Protein AF-A0A453F8F8-F1 (afdb_monomer_lite)

Secondary structure (DSSP, 8-state):
-HHHHHHHHHTEEEEEETTEEEEEE-HHHHHHHHHHHHHHHTTSS-HHHHHHHHHHHHHHTT-GGGSSS--GGGS---------PPPP--PPPPP--SSPPPPPPPHHHHHHHTT-TTS-HHHHHHHHHHHHHHHHHHHHHHHHHHHHHHHS----------------------------------------------TTSHHHHHHHHTT--

Radius of gyration: 44.26 Å; chains: 1; bounding box: 88×54×106 Å

Foldseek 3Di:
DLQVLLCVLLVWDWDDDDPDIDIDDDPSSVVLVVVLVVCCVVVVDPSVLSSVQSVQVVVQVVDPVCPPPDPPVVRDDDDPPPPDDDDPPDDPDPDDDVDDDDDDDDPVVVCVVVVVNVDDPVVVVVVVVVVVVVVVVVVVVVVVVVVVVVPPDPDDPPPDDPDDDDDDDDDDDDDDDDDDDDDDDDDDDDDDDDDDDDPPPVVVVVVVVVVVD

Sequence (213 aa):
MLLQAIEILTGCYILVQGNTVAAMGSFKGLKQVRKIVEDCIKNIKHPVYHIKELLIKRELAKNPALATESWDRFLPNFKKKNVKQKKPNTKEKKQYTPFPPPQQPSKIDLELESGEYFMSDKKKSAKKWQEKLDKQSEKSEEKKRKREAAFVPPKVRFSFCVFIYVSVGFSFSCRVTKSCYLFQENTAGLSESAKSTNDNEIADITKSLKKKA

InterPro domains:
  IPR024166 Ribosomal RNA assembly KRR1 [PTHR12581] (3-155)
  IPR036612 K Homology domain, type 1 superfamily [G3DSA:3.30.1370.10] (1-73)
  IPR036612 K Homology domain, type 1 superfamily [SSF54791] (3-73)
  IPR048548 KRR1 small subunit processome component, second KH domain [PF21800] (3-62)
  IPR048549 KRR1 small subunit processome component, second KH domain, eukaryotes [cd22394] (1-64)

Structure (mmCIF, N/CA/C/O backbone):
data_AF-A0A453F8F8-F1
#
_entry.id   AF-A0A453F8F8-F1
#
loop_
_atom_site.group_PDB
_atom_site.id
_atom_site.type_symbol
_atom_site.label_atom_id
_atom_site.label_alt_id
_atom_site.label_comp_id
_atom_site.label_asym_id
_atom_site.label_entity_id
_atom_site.label_seq_id
_atom_site.pdbx_PDB_ins_code
_atom_site.Cartn_x
_atom_site.Cartn_y
_atom_site.Cartn_z
_atom_site.occupancy
_atom_site.B_iso_or_equiv
_atom_site.auth_seq_id
_atom_site.auth_comp_id
_atom_site.auth_asym_id
_atom_site.auth_atom_id
_atom_site.pdbx_PDB_model_num
ATOM 1 N N . MET A 1 1 ? 2.903 14.408 -10.847 1.00 78.62 1 MET A N 1
ATOM 2 C CA . MET A 1 1 ? 4.235 14.223 -10.219 1.00 78.62 1 MET A CA 1
ATOM 3 C C . MET A 1 1 ? 4.810 12.827 -10.477 1.00 78.62 1 MET A C 1
ATOM 5 O O . MET A 1 1 ? 5.897 12.735 -11.022 1.00 78.62 1 MET A O 1
ATOM 9 N N . LEU A 1 2 ? 4.107 11.737 -10.136 1.00 89.81 2 LEU A N 1
ATOM 10 C CA . LEU A 1 2 ? 4.675 10.376 -10.190 1.00 89.81 2 LEU A CA 1
ATOM 11 C C . LEU A 1 2 ? 4.895 9.825 -11.613 1.00 89.81 2 LEU A C 1
ATOM 13 O O . LEU A 1 2 ? 5.947 9.256 -11.880 1.00 89.81 2 LEU A O 1
ATOM 17 N N . LEU A 1 3 ? 3.941 10.037 -12.528 1.00 92.81 3 LEU A N 1
ATOM 18 C CA . LEU A 1 3 ? 4.065 9.625 -13.936 1.00 92.81 3 LEU A CA 1
ATOM 19 C C . LEU A 1 3 ? 5.241 10.326 -14.627 1.00 92.81 3 LEU A C 1
ATOM 21 O O . LEU A 1 3 ? 6.125 9.655 -15.144 1.00 92.81 3 LEU A O 1
ATOM 25 N N . GLN A 1 4 ? 5.317 11.653 -14.503 1.00 93.88 4 GLN A N 1
ATOM 26 C CA . GLN A 1 4 ? 6.392 12.466 -15.082 1.00 93.88 4 GLN A CA 1
ATOM 27 C C . GLN A 1 4 ? 7.797 12.040 -14.617 1.00 93.88 4 GLN A C 1
ATOM 29 O O . GLN A 1 4 ? 8.751 12.067 -15.388 1.00 93.88 4 GLN A O 1
ATOM 34 N N . ALA A 1 5 ? 7.943 11.581 -13.370 1.00 96.06 5 ALA A N 1
ATOM 35 C CA . ALA A 1 5 ? 9.212 11.035 -12.889 1.00 96.06 5 ALA A CA 1
ATOM 36 C C . ALA A 1 5 ? 9.590 9.718 -13.592 1.00 96.06 5 ALA A C 1
ATOM 38 O O . ALA A 1 5 ? 10.758 9.508 -13.920 1.00 96.06 5 ALA A O 1
ATOM 39 N N . ILE A 1 6 ? 8.619 8.831 -13.842 1.00 94.88 6 ILE A N 1
ATOM 40 C CA . ILE A 1 6 ? 8.851 7.571 -14.565 1.00 94.88 6 ILE A CA 1
ATOM 41 C C . ILE A 1 6 ? 9.237 7.864 -16.017 1.00 94.88 6 ILE A C 1
ATOM 43 O O . ILE A 1 6 ? 10.151 7.223 -16.535 1.00 94.88 6 ILE A O 1
ATOM 47 N N . GLU A 1 7 ? 8.609 8.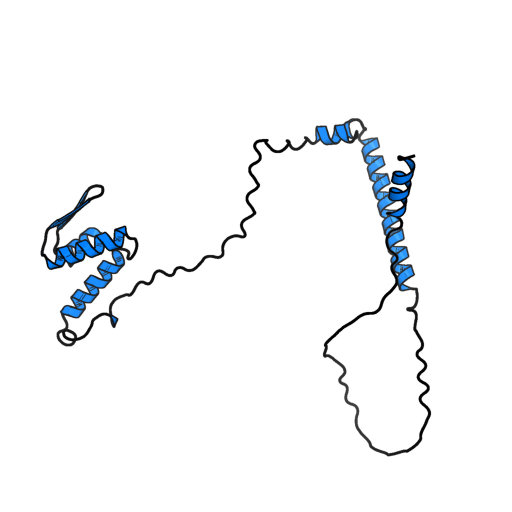857 -16.643 1.00 95.31 7 GLU A N 1
ATOM 48 C CA . GLU A 1 7 ? 8.932 9.283 -18.008 1.00 95.31 7 GLU A CA 1
ATOM 49 C C . GLU A 1 7 ? 10.389 9.748 -18.129 1.00 95.31 7 GLU A C 1
ATOM 51 O O . GLU A 1 7 ? 11.135 9.233 -18.962 1.00 95.31 7 GLU A O 1
ATOM 56 N N . ILE A 1 8 ? 10.845 10.628 -17.228 1.00 95.25 8 ILE A N 1
ATOM 57 C CA . ILE A 1 8 ? 12.230 11.134 -17.210 1.00 95.25 8 ILE A CA 1
ATOM 58 C C . ILE A 1 8 ? 13.245 10.013 -16.925 1.00 95.25 8 ILE A C 1
ATOM 60 O O . ILE A 1 8 ? 14.326 9.966 -17.520 1.00 95.25 8 ILE A O 1
ATOM 64 N N . LEU A 1 9 ? 12.923 9.097 -16.006 1.00 94.62 9 LEU A N 1
ATOM 65 C CA . LEU A 1 9 ? 13.838 8.019 -15.621 1.00 94.62 9 LEU A CA 1
ATOM 66 C C . LEU A 1 9 ? 13.981 6.950 -16.706 1.00 94.62 9 LEU A C 1
ATOM 68 O O . LEU A 1 9 ? 15.093 6.472 -16.933 1.00 94.62 9 LEU A O 1
ATOM 72 N N . THR A 1 10 ? 12.878 6.577 -17.356 1.00 94.75 10 THR A N 1
ATOM 73 C CA . THR A 1 10 ? 12.845 5.507 -18.366 1.00 94.75 10 THR A CA 1
ATOM 74 C C . THR A 1 10 ? 13.038 6.016 -19.797 1.00 94.75 10 THR A C 1
ATOM 76 O O . THR A 1 10 ? 13.253 5.204 -20.700 1.00 94.75 10 THR A O 1
ATOM 79 N N . GLY A 1 11 ? 12.979 7.336 -20.018 1.00 94.81 11 GLY A N 1
ATOM 80 C CA . GLY A 1 11 ? 13.018 7.942 -21.352 1.00 94.81 11 GLY A CA 1
ATOM 81 C C . GLY A 1 11 ? 11.850 7.486 -22.227 1.00 94.81 11 GLY A C 1
ATOM 82 O O . GLY A 1 11 ? 12.016 7.300 -23.430 1.00 94.81 11 GLY A O 1
ATOM 83 N N . CYS A 1 12 ? 10.707 7.201 -21.602 1.00 96.69 12 CYS A N 1
ATOM 84 C CA . CYS A 1 12 ? 9.489 6.762 -22.270 1.00 96.69 12 CYS A CA 1
ATOM 85 C C . CYS A 1 12 ? 8.405 7.822 -22.090 1.00 96.69 12 CYS A C 1
ATOM 87 O O . CYS A 1 12 ? 8.340 8.470 -21.051 1.00 96.69 12 CYS A O 1
ATOM 89 N N . TYR A 1 13 ? 7.535 7.951 -23.079 1.00 97.25 13 TYR A N 1
ATOM 90 C CA . TYR A 1 13 ? 6.294 8.704 -22.970 1.00 97.25 13 TYR A CA 1
ATOM 91 C C . TYR A 1 13 ? 5.182 7.751 -22.538 1.00 97.25 13 TYR A C 1
ATOM 93 O O . TYR A 1 13 ? 5.029 6.695 -23.158 1.00 97.25 13 TYR A O 1
ATOM 101 N N . ILE A 1 14 ? 4.448 8.078 -21.471 1.00 96.38 14 ILE A N 1
ATOM 102 C CA . ILE A 1 14 ? 3.465 7.170 -20.871 1.00 96.38 14 ILE A CA 1
ATOM 103 C C . ILE A 1 14 ? 2.108 7.858 -20.825 1.00 96.38 14 ILE A C 1
ATOM 105 O O . ILE A 1 14 ? 1.949 8.931 -20.255 1.00 96.38 14 ILE A O 1
ATOM 109 N N . LEU A 1 15 ? 1.097 7.187 -21.365 1.00 95.69 15 LEU A N 1
ATOM 110 C CA . LEU A 1 15 ? -0.264 7.690 -21.403 1.00 95.69 15 LEU A CA 1
ATOM 111 C C . LEU A 1 15 ? -1.201 6.668 -20.757 1.00 95.69 15 LEU A C 1
ATOM 113 O O . LEU A 1 15 ? -1.288 5.516 -21.179 1.00 95.69 15 LEU A O 1
ATOM 117 N N . VAL A 1 16 ? -1.892 7.092 -19.699 1.00 94.75 16 VAL A N 1
ATOM 118 C CA . VAL A 1 16 ? -2.869 6.265 -18.981 1.00 94.75 16 VAL A CA 1
ATOM 119 C C . VAL A 1 16 ? -4.265 6.653 -19.457 1.00 94.75 16 VAL A C 1
ATOM 121 O O . VAL A 1 16 ? -4.700 7.783 -19.248 1.00 94.75 16 VAL A O 1
ATOM 124 N N . GLN A 1 17 ? -4.955 5.718 -20.108 1.00 94.00 17 GLN A N 1
ATOM 125 C CA . GLN A 1 17 ? -6.292 5.903 -20.674 1.00 94.00 17 GLN A CA 1
ATOM 126 C C . GLN A 1 17 ? -7.230 4.822 -20.143 1.00 94.00 17 GLN A C 1
ATOM 128 O O . GLN A 1 17 ? -7.131 3.650 -20.518 1.00 94.00 17 GLN A O 1
ATOM 133 N N . GLY A 1 18 ? -8.156 5.222 -19.268 1.00 94.81 18 GLY A N 1
ATOM 134 C CA . GLY A 1 18 ? -9.110 4.309 -18.639 1.00 94.81 18 GLY A CA 1
ATOM 135 C C . GLY A 1 18 ? -8.399 3.141 -17.951 1.00 94.81 18 GLY A C 1
ATOM 136 O O . GLY A 1 18 ? -7.610 3.343 -17.032 1.00 94.81 18 GLY A O 1
ATOM 137 N N . ASN A 1 19 ? -8.653 1.925 -18.442 1.00 93.81 19 ASN A N 1
ATOM 138 C CA . ASN A 1 19 ? -8.084 0.682 -17.908 1.00 93.81 19 ASN A CA 1
ATOM 139 C C . ASN A 1 19 ? -6.784 0.247 -18.610 1.00 93.81 19 ASN A C 1
ATOM 141 O O . ASN A 1 19 ? -6.267 -0.835 -18.337 1.00 93.81 19 ASN A O 1
ATOM 145 N N . THR A 1 20 ? -6.272 1.055 -19.539 1.00 96.06 20 THR A N 1
ATOM 146 C CA . THR A 1 20 ? -5.101 0.730 -20.360 1.00 96.06 20 THR A CA 1
ATOM 147 C C . THR A 1 20 ? -3.965 1.720 -20.124 1.00 96.06 20 THR A C 1
ATOM 149 O O . THR A 1 20 ? -4.183 2.885 -19.784 1.00 96.06 20 THR A O 1
ATOM 152 N N . VAL A 1 21 ? -2.731 1.245 -20.299 1.00 96.06 21 VAL A N 1
ATOM 153 C CA . VAL A 1 21 ? -1.521 2.072 -20.241 1.00 96.06 21 VAL A CA 1
ATOM 154 C C . VAL A 1 21 ? -0.773 1.898 -21.555 1.00 96.06 21 VAL A C 1
ATOM 156 O O . VAL A 1 21 ? -0.309 0.801 -21.863 1.00 96.06 21 VAL A O 1
ATOM 159 N N . ALA A 1 22 ? -0.660 2.977 -22.322 1.00 96.56 22 ALA A N 1
ATOM 160 C CA . ALA A 1 22 ? 0.167 3.049 -23.516 1.00 96.56 22 ALA A CA 1
ATOM 161 C C . ALA A 1 22 ? 1.535 3.639 -23.152 1.00 96.56 22 ALA A C 1
ATOM 163 O O . ALA A 1 22 ? 1.629 4.565 -22.347 1.00 96.56 22 ALA A O 1
ATOM 164 N N . ALA A 1 23 ? 2.606 3.107 -23.737 1.00 97.06 23 ALA A N 1
ATOM 165 C CA . ALA A 1 23 ? 3.952 3.629 -23.544 1.00 97.06 23 ALA A CA 1
ATOM 166 C C . ALA A 1 23 ? 4.745 3.566 -24.852 1.00 97.06 23 ALA A C 1
ATOM 168 O O . ALA A 1 23 ? 4.689 2.566 -25.566 1.00 97.06 23 ALA A O 1
ATOM 169 N N . MET A 1 24 ? 5.506 4.618 -25.143 1.00 97.00 24 MET A N 1
ATOM 170 C CA . MET A 1 24 ? 6.403 4.708 -26.298 1.00 97.00 24 MET A CA 1
ATOM 171 C C . MET A 1 24 ? 7.816 5.044 -25.824 1.00 97.00 24 MET A C 1
ATOM 173 O O . MET A 1 24 ? 7.981 5.903 -24.962 1.00 97.00 24 MET A O 1
ATOM 177 N N . GLY A 1 25 ? 8.844 4.390 -26.366 1.00 96.38 25 GLY A N 1
ATOM 178 C CA . GLY A 1 25 ? 10.231 4.670 -25.991 1.00 96.38 25 GLY A CA 1
ATOM 179 C C . GLY A 1 25 ? 11.200 3.537 -26.318 1.00 96.38 25 GLY A C 1
ATOM 180 O O . GLY A 1 25 ? 10.916 2.657 -27.128 1.00 96.38 25 GLY A O 1
ATOM 181 N N . SER A 1 26 ? 12.366 3.561 -25.670 1.00 97.06 26 SER A N 1
ATOM 182 C CA . SER A 1 26 ? 13.409 2.545 -25.855 1.00 97.06 26 SER A CA 1
ATOM 183 C C . SER A 1 26 ? 12.989 1.165 -25.325 1.00 97.06 26 SER A C 1
ATOM 185 O O . SER A 1 26 ? 12.291 1.056 -24.318 1.00 97.06 26 SER A O 1
ATOM 187 N N . PHE A 1 27 ? 13.487 0.081 -25.934 1.00 96.62 27 PHE A N 1
ATOM 188 C CA . PHE A 1 27 ? 13.152 -1.293 -25.523 1.00 96.62 27 PHE A CA 1
ATOM 189 C C . PHE A 1 27 ? 13.468 -1.584 -24.042 1.00 96.62 27 PHE A C 1
ATOM 191 O O . PHE A 1 27 ? 12.686 -2.230 -23.339 1.00 96.62 27 PHE A O 1
ATOM 198 N N . LYS A 1 28 ? 14.597 -1.065 -23.535 1.00 95.44 28 LYS A N 1
ATOM 199 C CA . LYS A 1 28 ? 14.981 -1.208 -22.120 1.00 95.44 28 LYS A CA 1
ATOM 200 C C . LYS A 1 28 ? 14.008 -0.464 -21.195 1.00 95.44 28 LYS A C 1
ATOM 202 O O . LYS A 1 28 ? 13.622 -1.023 -20.169 1.00 95.44 28 LYS A O 1
ATOM 207 N N . GLY A 1 29 ? 13.590 0.747 -21.572 1.00 95.94 29 GLY A N 1
ATOM 208 C CA . GLY A 1 29 ? 12.605 1.538 -20.831 1.00 95.94 29 GLY A CA 1
ATOM 209 C C . GLY A 1 29 ? 11.225 0.879 -20.820 1.00 95.94 29 GLY A C 1
ATOM 210 O O . GLY A 1 29 ? 10.655 0.683 -19.751 1.00 95.94 29 GLY A O 1
ATOM 211 N N . LEU A 1 30 ? 10.741 0.401 -21.971 1.00 96.38 30 LEU A N 1
ATOM 212 C CA . LEU A 1 30 ? 9.456 -0.303 -22.082 1.00 96.38 30 LEU A CA 1
ATOM 213 C C . LEU A 1 30 ? 9.397 -1.561 -21.203 1.00 96.38 30 LEU A C 1
ATOM 215 O O . LEU A 1 30 ? 8.392 -1.809 -20.536 1.00 96.38 30 LEU A O 1
ATOM 219 N N . LYS A 1 31 ? 10.494 -2.328 -21.124 1.00 96.75 31 LYS A N 1
ATOM 220 C CA . LYS A 1 31 ? 10.589 -3.491 -20.225 1.00 96.75 31 LYS A CA 1
ATOM 221 C C . LYS A 1 31 ? 10.481 -3.092 -18.748 1.00 96.75 31 LYS A C 1
ATOM 223 O O . LYS A 1 31 ? 9.874 -3.818 -17.961 1.00 96.75 31 LYS A O 1
ATOM 228 N N . GLN A 1 32 ? 11.053 -1.948 -18.368 1.00 95.12 32 GLN A N 1
ATOM 229 C CA . GLN A 1 32 ? 10.940 -1.408 -17.011 1.00 95.12 32 GLN A CA 1
ATOM 230 C C . GLN A 1 32 ? 9.521 -0.906 -16.727 1.00 95.12 32 GLN A C 1
ATOM 232 O O . GLN A 1 32 ? 8.949 -1.298 -15.714 1.00 95.12 32 GLN A O 1
ATOM 237 N N . VAL A 1 33 ? 8.931 -0.113 -17.627 1.00 96.38 33 VAL A N 1
ATOM 238 C CA . VAL A 1 33 ? 7.564 0.419 -17.493 1.00 96.38 33 VAL A CA 1
ATOM 239 C C . VAL A 1 33 ? 6.551 -0.713 -17.352 1.00 96.38 33 VAL A C 1
ATOM 241 O O . VAL A 1 33 ? 5.746 -0.689 -16.425 1.00 96.38 33 VAL A O 1
ATOM 244 N N . ARG A 1 34 ? 6.646 -1.756 -18.187 1.00 96.50 34 ARG A N 1
ATOM 245 C CA . ARG A 1 34 ? 5.794 -2.948 -18.076 1.00 96.50 34 ARG A CA 1
ATOM 246 C C . ARG A 1 34 ? 5.859 -3.563 -16.679 1.00 96.50 34 ARG A C 1
ATOM 248 O O . ARG A 1 34 ? 4.821 -3.826 -16.079 1.00 96.50 34 ARG A O 1
ATOM 255 N N . LYS A 1 35 ? 7.069 -3.755 -16.145 1.00 95.62 35 LYS A N 1
ATOM 256 C CA . LYS A 1 35 ? 7.258 -4.325 -14.806 1.00 95.62 35 LYS A CA 1
ATOM 257 C C . LYS A 1 35 ? 6.636 -3.443 -13.721 1.00 95.62 35 LYS A C 1
ATOM 259 O O . LYS A 1 35 ? 5.944 -3.959 -12.855 1.00 95.62 35 LYS A O 1
ATOM 264 N N . ILE A 1 36 ? 6.836 -2.125 -13.805 1.00 95.12 36 ILE A N 1
ATOM 265 C CA . ILE A 1 36 ? 6.255 -1.160 -12.861 1.00 95.12 36 ILE A CA 1
ATOM 266 C C . ILE A 1 36 ? 4.729 -1.249 -12.881 1.00 95.12 36 ILE A C 1
ATOM 268 O O . ILE A 1 36 ? 4.119 -1.387 -11.827 1.00 95.12 36 ILE A O 1
ATOM 272 N N . VAL A 1 37 ? 4.110 -1.204 -14.063 1.00 95.75 37 VAL A N 1
ATOM 273 C CA . VAL A 1 37 ? 2.647 -1.243 -14.204 1.00 95.75 37 VAL A CA 1
ATOM 274 C C . VAL A 1 37 ? 2.078 -2.555 -13.657 1.00 95.75 37 VAL A C 1
ATOM 276 O O . VAL A 1 37 ? 1.143 -2.525 -12.858 1.00 95.75 37 VAL A O 1
ATOM 279 N N . GLU A 1 38 ? 2.668 -3.700 -14.010 1.00 95.44 38 GLU A N 1
ATOM 280 C CA . GLU A 1 38 ? 2.231 -5.005 -13.499 1.00 95.44 38 GLU A CA 1
ATOM 281 C C . GLU A 1 38 ? 2.355 -5.109 -11.968 1.00 95.44 38 GLU A C 1
ATOM 283 O O . GLU A 1 38 ? 1.428 -5.586 -11.309 1.00 95.44 38 GLU A O 1
ATOM 288 N N . ASP A 1 39 ? 3.472 -4.653 -11.394 1.00 94.25 39 ASP A N 1
ATOM 289 C CA . ASP A 1 39 ? 3.723 -4.706 -9.949 1.00 94.25 39 ASP A CA 1
ATOM 290 C C . ASP A 1 39 ? 2.781 -3.774 -9.164 1.00 94.25 39 ASP A C 1
ATOM 292 O O . ASP A 1 39 ? 2.364 -4.117 -8.049 1.00 94.25 39 ASP A O 1
ATOM 296 N N . CYS A 1 40 ? 2.391 -2.640 -9.763 1.00 92.50 40 CYS A N 1
ATOM 297 C CA . CYS A 1 40 ? 1.403 -1.714 -9.207 1.00 92.50 40 CYS A CA 1
ATOM 298 C C . CYS A 1 40 ? -0.003 -2.323 -9.207 1.00 92.50 40 CYS A C 1
ATOM 300 O O . CYS A 1 40 ? -0.687 -2.274 -8.186 1.00 92.50 40 CYS A O 1
ATOM 302 N N . ILE A 1 41 ? -0.418 -2.939 -10.321 1.00 93.69 41 ILE A N 1
ATOM 303 C CA . ILE A 1 41 ? -1.737 -3.583 -10.448 1.00 93.69 41 ILE A CA 1
ATOM 304 C C . ILE A 1 41 ? -1.858 -4.765 -9.477 1.00 93.69 41 ILE A C 1
ATOM 306 O O . ILE A 1 41 ? -2.879 -4.926 -8.814 1.00 93.69 41 ILE A O 1
ATOM 310 N N . LYS A 1 42 ? -0.800 -5.574 -9.338 1.00 92.44 42 LYS A N 1
ATOM 311 C CA . LYS A 1 42 ? -0.766 -6.722 -8.413 1.00 92.44 42 LYS A CA 1
ATOM 312 C C . LYS A 1 42 ? -0.595 -6.314 -6.941 1.00 92.44 42 LYS A C 1
ATOM 314 O O . LYS A 1 42 ? -0.578 -7.188 -6.074 1.00 92.44 42 LYS A O 1
ATOM 319 N N . ASN A 1 43 ? -0.442 -5.018 -6.650 1.00 90.31 43 ASN A N 1
ATOM 320 C CA . ASN A 1 43 ? -0.174 -4.472 -5.316 1.00 90.31 43 ASN A CA 1
ATOM 321 C C . ASN A 1 43 ? 1.029 -5.147 -4.617 1.00 90.31 43 ASN A C 1
ATOM 323 O O . ASN A 1 43 ? 1.014 -5.431 -3.417 1.00 90.31 43 ASN A O 1
ATOM 327 N N . ILE A 1 44 ? 2.071 -5.462 -5.392 1.00 89.44 44 ILE A N 1
ATOM 328 C CA . ILE A 1 44 ? 3.306 -6.075 -4.880 1.00 89.44 44 ILE A CA 1
ATOM 329 C C . ILE A 1 44 ? 4.260 -4.975 -4.413 1.00 89.44 44 ILE A C 1
ATOM 331 O O . ILE A 1 44 ? 4.814 -5.048 -3.313 1.00 89.44 44 ILE A O 1
ATOM 335 N N . LYS A 1 45 ? 4.434 -3.945 -5.247 1.00 89.75 45 LYS A N 1
ATOM 336 C CA . LYS A 1 45 ? 5.249 -2.761 -4.973 1.00 89.75 45 LYS A CA 1
ATOM 337 C C . LYS A 1 45 ? 4.509 -1.515 -5.452 1.00 89.75 45 LYS A C 1
ATOM 339 O O . LYS A 1 45 ? 3.989 -1.467 -6.558 1.00 89.75 45 LYS A O 1
ATOM 344 N N . HIS A 1 46 ? 4.487 -0.487 -4.608 1.00 90.56 46 HIS A N 1
ATOM 345 C CA . HIS A 1 46 ? 3.962 0.832 -4.967 1.00 90.56 46 HIS A CA 1
ATOM 346 C C . HIS A 1 46 ? 4.947 1.552 -5.917 1.00 90.56 46 HIS A C 1
ATOM 348 O O . HIS A 1 46 ? 6.161 1.440 -5.707 1.00 90.56 46 HIS A O 1
ATOM 354 N N . PRO A 1 47 ? 4.493 2.347 -6.908 1.00 92.56 47 PRO A N 1
ATOM 355 C CA . PRO A 1 47 ? 5.373 2.931 -7.930 1.00 92.56 47 PRO A CA 1
ATOM 356 C C . PRO A 1 47 ? 6.451 3.871 -7.366 1.00 92.56 47 PRO A C 1
ATOM 358 O O . PRO A 1 47 ? 7.519 4.013 -7.955 1.00 92.56 47 PRO A O 1
ATOM 361 N N . VAL A 1 48 ? 6.242 4.440 -6.173 1.00 93.00 48 VAL A N 1
ATOM 362 C CA . VAL A 1 48 ? 7.276 5.204 -5.438 1.00 93.00 48 VAL A CA 1
ATOM 363 C C . VAL A 1 48 ? 8.540 4.372 -5.184 1.00 93.00 48 VAL A C 1
ATOM 365 O O . VAL A 1 48 ? 9.646 4.903 -5.263 1.00 93.00 48 VAL A O 1
ATOM 368 N N . TYR A 1 49 ? 8.407 3.076 -4.884 1.00 91.94 49 TYR A N 1
ATOM 369 C CA . TYR A 1 49 ? 9.563 2.208 -4.641 1.00 91.94 49 TYR A CA 1
ATOM 370 C C . TYR A 1 49 ? 10.326 1.918 -5.930 1.00 91.94 49 TYR A C 1
ATOM 372 O O . TYR A 1 49 ? 11.552 1.959 -5.924 1.00 91.94 49 TYR A O 1
ATOM 380 N N . HIS A 1 50 ? 9.621 1.727 -7.047 1.00 93.12 50 HIS A N 1
ATOM 381 C CA . HIS A 1 50 ? 10.262 1.570 -8.350 1.00 93.12 50 HIS A CA 1
ATOM 382 C C . HIS A 1 50 ? 11.033 2.819 -8.777 1.00 93.12 50 HIS A C 1
ATOM 384 O O . HIS A 1 50 ? 12.145 2.695 -9.281 1.00 93.12 50 HIS A O 1
ATOM 390 N N . ILE A 1 51 ? 10.494 4.016 -8.521 1.00 94.38 51 ILE A N 1
ATOM 391 C CA . ILE A 1 51 ? 11.210 5.276 -8.772 1.00 94.38 51 ILE A CA 1
ATOM 392 C C . ILE A 1 51 ? 12.509 5.324 -7.962 1.00 94.38 51 ILE A C 1
ATOM 394 O O . ILE A 1 51 ? 13.566 5.603 -8.523 1.00 94.38 51 ILE A O 1
ATOM 398 N N . LYS A 1 52 ? 12.453 5.002 -6.661 1.00 92.81 52 LYS A N 1
ATOM 399 C CA . LYS A 1 52 ? 13.647 4.962 -5.802 1.00 92.81 52 LYS A CA 1
ATOM 400 C C . LYS A 1 52 ? 14.675 3.943 -6.302 1.00 92.81 52 LYS A C 1
ATOM 402 O O . LYS A 1 52 ? 15.852 4.271 -6.393 1.00 92.81 52 LYS A O 1
ATOM 407 N N . GLU A 1 53 ? 14.239 2.739 -6.671 1.00 93.31 53 GLU A N 1
ATOM 408 C CA . GLU A 1 53 ? 15.115 1.707 -7.240 1.00 93.31 53 GLU A CA 1
ATOM 409 C C . GLU A 1 53 ? 15.786 2.167 -8.542 1.00 93.31 53 GLU A C 1
ATOM 411 O O . GLU A 1 53 ? 16.983 1.949 -8.720 1.00 93.31 53 GLU A O 1
ATOM 416 N N . LEU A 1 54 ? 15.038 2.793 -9.458 1.00 93.81 54 LEU A N 1
ATOM 417 C CA . LEU A 1 54 ? 15.572 3.285 -10.732 1.00 93.81 54 LEU A CA 1
ATOM 418 C C . LEU A 1 54 ? 16.564 4.432 -10.538 1.00 93.81 54 LEU A C 1
ATOM 420 O O . LEU A 1 54 ? 17.586 4.467 -11.222 1.00 93.81 54 LEU A O 1
ATOM 424 N N . LEU A 1 55 ? 16.293 5.331 -9.592 1.00 94.62 55 LEU A N 1
ATOM 425 C CA . LEU A 1 55 ? 17.188 6.436 -9.266 1.00 94.62 55 LEU A CA 1
ATOM 426 C C . LEU A 1 55 ? 18.521 5.910 -8.722 1.00 94.62 55 LEU A C 1
ATOM 428 O O . LEU A 1 55 ? 19.573 6.257 -9.251 1.00 94.62 55 LEU A O 1
ATOM 432 N N . ILE A 1 56 ? 18.478 4.987 -7.755 1.00 94.56 56 ILE A N 1
ATOM 433 C CA . ILE A 1 56 ? 19.685 4.366 -7.187 1.00 94.56 56 ILE A CA 1
ATOM 434 C C . ILE A 1 56 ? 20.471 3.613 -8.267 1.00 94.56 56 ILE A C 1
ATOM 436 O O . ILE A 1 56 ? 21.682 3.773 -8.362 1.00 94.56 56 ILE A O 1
ATOM 440 N N . LYS A 1 57 ? 19.800 2.843 -9.133 1.00 93.25 57 LYS A N 1
ATOM 441 C CA . LYS A 1 57 ? 20.463 2.143 -10.250 1.00 93.25 57 LYS A CA 1
ATOM 442 C C . LYS A 1 57 ? 21.157 3.100 -11.214 1.00 93.25 57 LYS A C 1
ATOM 444 O O . LYS A 1 57 ? 22.234 2.779 -11.704 1.00 93.25 57 LYS A O 1
ATOM 449 N N . ARG A 1 58 ? 20.548 4.254 -11.500 1.00 94.00 58 ARG A N 1
ATOM 450 C CA . ARG A 1 58 ? 21.133 5.261 -12.391 1.00 94.00 58 ARG A CA 1
ATOM 451 C C . ARG A 1 58 ? 22.368 5.910 -11.773 1.00 94.00 58 ARG A C 1
ATOM 453 O O . ARG A 1 58 ? 23.326 6.139 -12.499 1.00 94.00 58 ARG A O 1
ATOM 460 N N . GLU A 1 59 ? 22.365 6.164 -10.466 1.00 93.69 59 GLU A N 1
ATOM 461 C CA . GLU A 1 59 ? 23.548 6.660 -9.751 1.00 93.69 59 GLU A CA 1
ATOM 462 C C . GLU A 1 59 ? 24.656 5.600 -9.663 1.00 93.69 59 GLU A C 1
ATOM 464 O O . GLU A 1 59 ? 25.808 5.896 -9.962 1.00 93.69 59 GLU A O 1
ATOM 469 N N . LEU A 1 60 ? 24.318 4.344 -9.354 1.00 93.38 60 LEU A N 1
ATOM 470 C CA . LEU A 1 60 ? 25.287 3.242 -9.310 1.00 93.38 60 LEU A CA 1
ATOM 471 C C . LEU A 1 60 ? 25.935 2.975 -10.673 1.00 93.38 60 LEU A C 1
ATOM 473 O O . LEU A 1 60 ? 27.131 2.715 -10.733 1.00 93.38 60 LEU A O 1
ATOM 477 N N . ALA A 1 61 ? 25.178 3.104 -11.766 1.00 92.06 61 ALA A N 1
ATOM 478 C CA . ALA A 1 61 ? 25.694 2.926 -13.122 1.00 92.06 61 ALA A CA 1
ATOM 479 C C . ALA A 1 61 ? 26.747 3.974 -13.529 1.00 92.06 61 ALA A C 1
ATOM 481 O O . ALA A 1 61 ? 27.512 3.722 -14.456 1.00 92.06 61 ALA A O 1
ATOM 482 N N . LYS A 1 62 ? 26.797 5.138 -12.863 1.00 94.44 62 LYS A N 1
ATOM 483 C CA . LYS A 1 62 ? 27.837 6.152 -13.110 1.00 94.44 62 LYS A CA 1
ATOM 484 C C . LYS A 1 62 ? 29.192 5.740 -12.530 1.00 94.44 62 LYS A C 1
ATOM 486 O O . LYS A 1 62 ? 30.216 6.216 -13.009 1.00 94.44 62 LYS A O 1
ATOM 491 N N . ASN A 1 63 ? 29.207 4.868 -11.519 1.00 93.94 63 ASN A N 1
ATOM 492 C CA . ASN A 1 63 ? 30.426 4.448 -10.837 1.00 93.94 63 ASN A CA 1
ATOM 493 C C . ASN A 1 63 ? 31.030 3.210 -11.529 1.00 93.94 63 ASN A C 1
ATOM 495 O O . ASN A 1 63 ? 30.448 2.127 -11.440 1.00 93.94 63 ASN A O 1
ATOM 499 N N . PRO A 1 64 ? 32.216 3.308 -12.161 1.00 94.19 64 PRO A N 1
ATOM 500 C CA . PRO A 1 64 ? 32.801 2.189 -12.905 1.00 94.19 64 PRO A CA 1
ATOM 501 C C . PRO A 1 64 ? 33.298 1.046 -12.003 1.00 94.19 64 PRO A C 1
ATOM 503 O O . PRO A 1 64 ? 33.316 -0.103 -12.433 1.00 94.19 64 PRO A O 1
ATOM 506 N N . ALA A 1 65 ? 33.652 1.329 -10.743 1.00 92.31 65 ALA A N 1
ATOM 507 C CA . ALA A 1 65 ? 34.187 0.335 -9.805 1.00 92.31 65 ALA A CA 1
ATOM 508 C C . ALA A 1 65 ? 33.189 -0.782 -9.439 1.00 92.31 65 ALA A C 1
ATOM 510 O O . ALA A 1 65 ? 33.594 -1.904 -9.165 1.00 92.31 65 ALA A O 1
ATOM 511 N N . LEU A 1 66 ? 31.885 -0.486 -9.453 1.00 89.00 66 LEU A N 1
ATOM 512 C CA . LEU A 1 66 ? 30.808 -1.397 -9.033 1.00 89.00 66 LEU A CA 1
ATOM 513 C C . LEU A 1 66 ? 30.049 -2.000 -10.229 1.00 89.00 66 LEU A C 1
ATOM 515 O O . LEU A 1 66 ? 28.981 -2.588 -10.056 1.00 89.00 66 LEU A O 1
ATOM 519 N N . ALA A 1 67 ? 30.564 -1.839 -11.453 1.00 90.44 67 ALA A N 1
ATOM 520 C CA . ALA A 1 67 ? 29.896 -2.303 -12.669 1.00 90.44 67 ALA A CA 1
ATOM 521 C C . ALA A 1 67 ? 29.836 -3.839 -12.774 1.00 90.44 67 ALA A C 1
ATOM 523 O O . ALA A 1 67 ? 28.891 -4.376 -13.349 1.00 90.44 67 ALA A O 1
ATOM 524 N N . THR A 1 68 ? 30.824 -4.535 -12.204 1.00 92.06 68 THR A N 1
ATOM 525 C CA . THR A 1 68 ? 30.936 -6.004 -12.248 1.00 92.06 68 THR A CA 1
ATOM 526 C C . THR A 1 68 ? 30.169 -6.691 -11.110 1.00 92.06 68 THR A C 1
ATOM 528 O O . THR A 1 68 ? 29.810 -7.861 -11.219 1.00 92.06 68 THR A O 1
ATOM 531 N N . GLU A 1 69 ? 29.896 -5.979 -10.015 1.00 90.75 69 GLU A N 1
ATOM 532 C CA . GLU A 1 69 ? 29.274 -6.538 -8.811 1.00 90.75 69 GLU A CA 1
ATOM 533 C C . GLU A 1 69 ? 27.736 -6.509 -8.858 1.00 90.75 69 GLU A C 1
ATOM 535 O O . GLU A 1 69 ? 27.111 -5.684 -9.525 1.00 90.75 69 GLU A O 1
ATOM 540 N N . SER A 1 70 ? 27.087 -7.394 -8.093 1.00 90.62 70 SER A N 1
ATOM 541 C CA . SER A 1 70 ? 25.626 -7.410 -7.963 1.00 90.62 70 SER A CA 1
ATOM 542 C C . SER A 1 70 ? 25.104 -6.231 -7.129 1.00 90.62 70 SER A C 1
ATOM 544 O O . SER A 1 70 ? 25.560 -6.009 -6.009 1.00 90.62 70 SER A O 1
ATOM 546 N N . TRP A 1 71 ? 24.075 -5.525 -7.609 1.00 90.94 71 TRP A N 1
ATOM 547 C CA . TRP A 1 71 ? 23.563 -4.303 -6.960 1.00 90.94 71 TRP A CA 1
ATOM 548 C C . TRP A 1 71 ? 22.492 -4.515 -5.871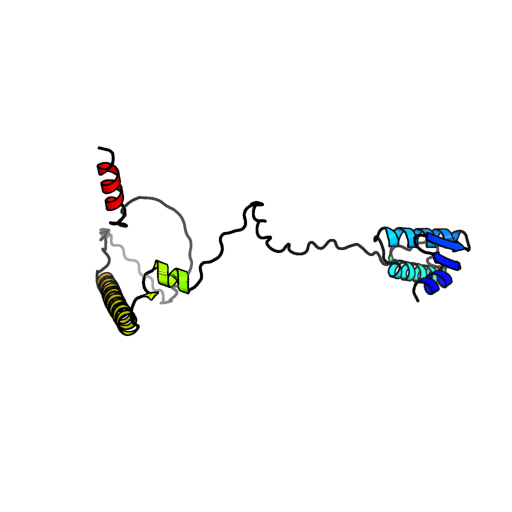 1.00 90.94 71 TRP A C 1
ATOM 550 O O . TRP A 1 71 ? 21.999 -3.538 -5.311 1.00 90.94 71 TRP A O 1
ATOM 560 N N . ASP A 1 72 ? 22.113 -5.756 -5.545 1.00 90.69 72 ASP A N 1
ATOM 561 C CA . ASP A 1 72 ? 20.965 -6.056 -4.661 1.00 90.69 72 ASP A CA 1
ATOM 562 C C . ASP A 1 72 ? 21.102 -5.465 -3.245 1.00 90.69 72 ASP A C 1
ATOM 564 O O . ASP A 1 72 ? 20.119 -5.028 -2.650 1.00 90.69 72 ASP A O 1
ATOM 568 N N . ARG A 1 73 ? 22.337 -5.335 -2.738 1.00 90.44 73 ARG A N 1
ATOM 569 C CA . ARG A 1 73 ? 22.630 -4.727 -1.428 1.00 90.44 73 ARG A CA 1
ATOM 570 C C . ARG A 1 73 ? 22.123 -3.286 -1.300 1.00 90.44 73 ARG A C 1
ATOM 572 O O . ARG A 1 73 ? 21.743 -2.871 -0.208 1.00 90.44 73 ARG A O 1
ATOM 579 N N . PHE A 1 74 ? 22.139 -2.524 -2.392 1.00 88.62 74 PHE A N 1
ATOM 580 C CA . PHE A 1 74 ? 21.770 -1.106 -2.402 1.00 88.62 74 PHE A CA 1
ATOM 581 C C . PHE A 1 74 ? 20.290 -0.880 -2.725 1.00 88.62 74 PHE A C 1
ATOM 583 O O . PHE A 1 74 ? 19.788 0.237 -2.585 1.00 88.62 74 PHE A O 1
ATOM 590 N N . LEU A 1 75 ? 19.577 -1.919 -3.171 1.00 90.56 75 LEU A N 1
ATOM 591 C CA . LEU A 1 75 ? 18.175 -1.806 -3.544 1.00 90.56 75 LEU A CA 1
ATOM 592 C C . LEU A 1 75 ? 17.266 -1.898 -2.304 1.00 90.56 75 LEU A C 1
ATOM 594 O O . LEU A 1 75 ? 17.375 -2.835 -1.510 1.00 90.56 75 LEU A O 1
ATOM 598 N N . PRO A 1 76 ? 16.297 -0.977 -2.147 1.00 89.62 76 PRO A N 1
ATOM 599 C CA . PRO A 1 76 ? 15.295 -1.079 -1.095 1.00 89.62 76 PRO A CA 1
ATOM 600 C C . PRO A 1 76 ? 14.376 -2.291 -1.311 1.00 89.62 76 PRO A C 1
ATOM 602 O O . PRO A 1 76 ? 13.481 -2.278 -2.157 1.00 89.62 76 PRO A O 1
ATOM 605 N N . ASN A 1 77 ? 14.547 -3.335 -0.502 1.00 81.06 77 ASN A N 1
ATOM 606 C CA . ASN A 1 77 ? 13.689 -4.516 -0.548 1.00 81.06 77 ASN A CA 1
ATOM 607 C C . ASN A 1 77 ? 12.458 -4.348 0.356 1.00 81.06 77 ASN A C 1
ATOM 609 O O . ASN A 1 77 ? 12.496 -4.580 1.565 1.00 81.06 77 ASN A O 1
ATOM 613 N N . PHE A 1 78 ? 11.332 -3.952 -0.244 1.00 73.69 78 PHE A N 1
ATOM 614 C CA . PHE A 1 78 ? 10.045 -3.904 0.448 1.00 73.69 78 PHE A CA 1
ATOM 615 C C . PHE A 1 78 ? 9.476 -5.318 0.618 1.00 73.69 78 PHE A C 1
ATOM 617 O O . PHE A 1 78 ? 9.091 -5.972 -0.352 1.00 73.69 78 PHE A O 1
ATOM 624 N N . LYS A 1 79 ? 9.393 -5.785 1.867 1.00 78.62 79 LYS A N 1
ATOM 625 C CA . LYS A 1 79 ? 8.652 -6.997 2.233 1.00 78.62 79 LYS A CA 1
ATOM 626 C C . LYS A 1 79 ? 7.314 -6.584 2.834 1.00 78.62 79 LYS A C 1
ATOM 628 O O . LYS A 1 79 ? 7.293 -5.893 3.853 1.00 78.62 79 LYS A O 1
ATOM 633 N N . LYS A 1 80 ? 6.200 -7.034 2.244 1.00 77.94 80 LYS A N 1
ATOM 634 C CA . LYS A 1 80 ? 4.874 -6.837 2.844 1.00 77.94 80 LYS A CA 1
ATOM 635 C C . LYS A 1 80 ? 4.855 -7.502 4.221 1.00 77.94 80 LYS A C 1
ATOM 637 O O . LYS A 1 80 ? 4.976 -8.721 4.342 1.00 77.94 80 LYS A O 1
ATOM 642 N N . LYS A 1 81 ? 4.745 -6.702 5.279 1.00 78.56 81 LYS A N 1
ATOM 643 C CA . LYS A 1 81 ? 4.593 -7.235 6.631 1.00 78.56 81 LYS A CA 1
ATOM 644 C C . LYS A 1 81 ? 3.122 -7.597 6.806 1.00 78.56 81 LYS A C 1
ATOM 646 O O . LYS A 1 81 ? 2.299 -6.722 7.047 1.00 78.56 81 LYS A O 1
ATOM 651 N N . ASN A 1 82 ? 2.785 -8.879 6.664 1.00 78.19 82 ASN A N 1
ATOM 652 C CA . ASN A 1 82 ? 1.459 -9.387 7.025 1.00 78.19 82 ASN A CA 1
ATOM 653 C C . ASN A 1 82 ? 1.358 -9.492 8.556 1.00 78.19 82 ASN A C 1
ATOM 655 O O . ASN A 1 82 ? 1.340 -10.586 9.122 1.00 78.19 82 ASN A O 1
ATOM 659 N N . VAL A 1 83 ? 1.399 -8.342 9.235 1.00 83.12 83 VAL A N 1
ATOM 660 C CA . VAL A 1 83 ? 1.214 -8.284 10.684 1.00 83.12 83 VAL A CA 1
ATOM 661 C C . VAL A 1 83 ? -0.258 -8.556 10.941 1.00 83.12 83 VAL A C 1
ATOM 663 O O . VAL A 1 83 ? -1.116 -7.724 10.650 1.00 83.12 83 VAL A O 1
ATOM 666 N N . LYS A 1 84 ? -0.553 -9.747 11.461 1.00 81.00 84 LYS A N 1
ATOM 667 C CA . LYS A 1 84 ? -1.907 -10.116 11.866 1.00 81.00 84 LYS A CA 1
ATOM 668 C C . LYS A 1 84 ? -2.330 -9.168 12.989 1.00 81.00 84 LYS A C 1
ATOM 670 O O . LYS A 1 84 ? -1.823 -9.265 14.104 1.00 81.00 84 LYS A O 1
ATOM 675 N N . GLN A 1 85 ? -3.233 -8.238 12.692 1.00 80.44 85 GLN A N 1
ATOM 676 C CA . GLN A 1 85 ? -3.875 -7.439 13.731 1.00 80.44 85 GLN A CA 1
ATOM 677 C C . GLN A 1 85 ? -4.684 -8.365 14.645 1.00 80.44 85 GLN A C 1
ATOM 679 O O . GLN A 1 85 ? -5.230 -9.378 14.193 1.00 80.44 85 GLN A O 1
ATOM 684 N N . LYS A 1 86 ? -4.741 -8.037 15.942 1.00 80.31 86 LYS A N 1
ATOM 685 C CA . LYS A 1 86 ? -5.570 -8.782 16.895 1.00 80.31 86 LYS A CA 1
ATOM 686 C C . LYS A 1 86 ? -7.014 -8.721 16.405 1.00 80.31 86 LYS A C 1
ATOM 688 O O . LYS A 1 86 ? -7.583 -7.638 16.293 1.00 80.31 86 LYS A O 1
ATOM 693 N N . LYS A 1 87 ? -7.581 -9.883 16.078 1.00 77.75 87 LYS A N 1
ATOM 694 C CA . LYS A 1 87 ? -8.982 -9.976 15.668 1.00 77.75 87 LYS A CA 1
ATOM 695 C C . LYS A 1 87 ? -9.838 -9.510 16.852 1.00 77.75 87 LYS A C 1
ATOM 697 O O . LYS A 1 87 ? -9.611 -10.009 17.958 1.00 77.75 87 LYS A O 1
ATOM 702 N N . PRO A 1 88 ? -10.783 -8.573 16.667 1.00 80.06 88 PRO A N 1
ATOM 703 C CA . PRO A 1 88 ? -11.732 -8.253 17.722 1.00 80.06 88 PRO A CA 1
ATOM 704 C C . PRO A 1 88 ? -12.484 -9.533 18.094 1.00 80.06 88 PRO A C 1
ATOM 706 O O . PRO A 1 88 ? -12.812 -10.333 17.211 1.00 80.06 88 PRO A O 1
ATOM 709 N N . ASN A 1 89 ? -12.717 -9.743 19.393 1.00 77.62 89 ASN A N 1
ATOM 710 C CA . ASN A 1 89 ? -13.440 -10.915 19.873 1.00 77.62 89 ASN A CA 1
ATOM 711 C C . ASN A 1 89 ? -14.841 -10.875 19.249 1.00 77.62 89 ASN A C 1
ATOM 713 O O . ASN A 1 89 ? -15.657 -10.006 19.565 1.00 77.62 89 ASN A O 1
ATOM 717 N N . THR A 1 90 ? -15.050 -11.707 18.231 1.00 72.75 90 THR A N 1
ATOM 718 C CA . THR A 1 90 ? -16.215 -11.601 17.359 1.00 72.75 90 THR A CA 1
ATOM 719 C C . THR A 1 90 ? -17.368 -12.230 18.113 1.00 72.75 90 THR A C 1
ATOM 721 O O . THR A 1 90 ? -17.363 -13.437 18.330 1.00 72.75 90 THR A O 1
ATOM 724 N N . LYS A 1 91 ? -18.330 -11.410 18.549 1.00 77.44 91 LYS A N 1
ATOM 725 C CA . LYS A 1 91 ? -19.588 -11.916 19.109 1.00 77.44 91 LYS A CA 1
ATOM 726 C C . LYS A 1 91 ? -20.183 -12.880 18.084 1.00 77.44 91 LYS A C 1
ATOM 728 O O . LYS A 1 91 ? -20.300 -12.510 16.912 1.00 77.44 91 LYS A O 1
ATOM 733 N N . GLU A 1 92 ? -20.498 -14.100 18.508 1.00 79.56 92 GLU A N 1
ATOM 734 C CA . GLU A 1 92 ? -21.104 -15.106 17.639 1.00 79.56 92 GLU A CA 1
ATOM 735 C C . GLU A 1 92 ? -22.325 -14.499 16.938 1.00 79.56 92 GLU A C 1
ATOM 737 O O . GLU A 1 92 ? -23.156 -13.823 17.557 1.00 79.56 92 GLU A O 1
ATOM 742 N N . LYS A 1 93 ? -22.387 -14.653 15.610 1.00 77.69 93 LYS A N 1
ATOM 743 C CA . LYS A 1 93 ? -23.500 -14.121 14.821 1.00 77.69 93 LYS A CA 1
ATOM 744 C C . LYS A 1 93 ? -24.756 -14.876 15.246 1.00 77.69 93 LYS A C 1
ATOM 746 O O . LYS A 1 93 ? -24.787 -16.099 15.144 1.00 77.69 93 LYS A O 1
ATOM 751 N N . LYS A 1 94 ? -25.774 -14.151 15.717 1.00 80.56 94 LYS A N 1
ATOM 752 C CA . LYS A 1 94 ? -27.068 -14.742 16.081 1.00 80.56 94 LYS A CA 1
ATOM 753 C C . LYS A 1 94 ? -27.606 -15.524 14.883 1.00 80.56 94 LYS A C 1
ATOM 755 O O . LYS A 1 94 ? -27.585 -15.012 13.762 1.00 80.56 94 LYS A O 1
ATOM 760 N N . GLN A 1 95 ? -28.052 -16.753 15.127 1.00 87.56 95 GLN A N 1
ATOM 761 C CA . GLN A 1 95 ? -28.669 -17.586 14.102 1.00 87.56 95 GLN A CA 1
ATOM 762 C C . GLN A 1 95 ? -29.857 -16.838 13.489 1.00 87.56 95 GLN A C 1
ATOM 764 O O . GLN A 1 95 ? -30.607 -16.178 14.208 1.00 87.56 95 GLN A O 1
ATOM 769 N N . TYR A 1 96 ? -29.985 -16.885 12.162 1.00 86.19 96 TYR A N 1
ATOM 770 C CA . TYR A 1 96 ? -31.035 -16.164 11.449 1.00 86.19 96 TYR A CA 1
ATOM 771 C C . TYR A 1 96 ? -32.402 -16.718 11.857 1.00 86.19 96 TYR A C 1
ATOM 773 O O . TYR A 1 96 ? -32.742 -17.853 11.525 1.00 86.19 96 TYR A O 1
ATOM 781 N N . THR A 1 97 ? -33.165 -15.916 12.600 1.00 89.06 97 THR A N 1
ATOM 782 C CA . THR A 1 97 ? -34.558 -16.201 12.936 1.00 89.06 97 THR A CA 1
ATOM 783 C C . THR A 1 97 ? -35.442 -15.349 12.025 1.00 89.06 97 THR A C 1
ATOM 785 O O . THR A 1 97 ? -35.279 -14.128 12.011 1.00 89.06 97 THR A O 1
ATOM 788 N N . PRO A 1 98 ? -36.372 -15.945 11.257 1.00 92.00 98 PRO A N 1
ATOM 789 C CA . PRO A 1 98 ? -37.236 -15.187 10.349 1.00 92.00 98 PRO A CA 1
ATOM 790 C C . PRO A 1 98 ? -38.234 -14.297 11.102 1.00 92.00 98 PRO A C 1
ATOM 792 O O . PRO A 1 98 ? -38.746 -13.332 10.543 1.00 92.00 98 PRO A O 1
ATOM 795 N N . PHE A 1 99 ? -38.496 -14.603 12.376 1.00 90.38 99 PHE A N 1
ATOM 796 C CA . PHE A 1 99 ? -39.335 -13.787 13.239 1.00 90.38 99 PHE A CA 1
ATOM 797 C C . PHE A 1 99 ? -38.513 -12.696 13.931 1.00 90.38 99 PHE A C 1
ATOM 799 O O . PHE A 1 99 ? -37.413 -12.982 14.425 1.00 90.38 99 PHE A O 1
ATOM 806 N N . PRO A 1 100 ? -39.039 -11.459 13.999 1.00 89.12 100 PRO A N 1
ATOM 807 C CA . PRO A 1 100 ? -38.427 -10.412 14.798 1.00 89.12 100 PRO A CA 1
ATOM 808 C C . PRO A 1 100 ? -38.479 -10.790 16.289 1.00 89.12 100 PRO A C 1
ATOM 810 O O . PRO A 1 100 ? -39.389 -11.507 16.715 1.00 89.12 100 PRO A O 1
ATOM 813 N N . PRO A 1 101 ? -37.525 -10.315 17.108 1.00 89.62 101 PRO A N 1
ATOM 814 C CA . PRO A 1 101 ? -37.614 -10.474 18.555 1.00 89.62 101 PRO A CA 1
ATOM 815 C C . PRO A 1 101 ? -38.869 -9.763 19.096 1.00 89.62 101 PRO A C 1
ATOM 817 O O . PRO A 1 101 ? -39.299 -8.764 18.509 1.00 89.62 101 PRO A O 1
ATOM 820 N N . PRO A 1 102 ? -39.452 -10.237 20.212 1.00 90.31 102 PRO A N 1
ATOM 821 C CA . PRO A 1 102 ? -40.594 -9.571 20.829 1.00 90.31 102 PRO A CA 1
ATOM 822 C C . PRO A 1 102 ? -40.232 -8.133 21.219 1.00 90.31 102 PRO A C 1
ATOM 824 O O . PRO A 1 102 ? -39.103 -7.852 21.636 1.00 90.31 102 PRO A O 1
ATOM 827 N N . GLN A 1 103 ? -41.192 -7.220 21.074 1.00 90.75 103 GLN A N 1
ATOM 828 C CA . GLN A 1 103 ? -41.028 -5.834 21.507 1.00 90.75 103 GLN A CA 1
ATOM 829 C C . GLN A 1 103 ? -40.855 -5.798 23.030 1.00 90.75 103 GLN A C 1
ATOM 831 O O . GLN A 1 103 ? -41.497 -6.562 23.751 1.00 90.75 103 GLN A O 1
ATOM 836 N N . GLN A 1 104 ? -39.971 -4.931 23.527 1.00 91.38 104 GLN A N 1
ATOM 837 C CA . GLN A 1 104 ? -39.854 -4.729 24.970 1.00 91.38 104 GLN A CA 1
ATOM 838 C C . GLN A 1 104 ? -41.135 -4.042 25.475 1.00 91.38 104 GLN A C 1
ATOM 840 O O . GLN A 1 104 ? -41.545 -3.056 24.859 1.00 91.38 104 GLN A O 1
ATOM 845 N N . PRO A 1 105 ? -41.774 -4.544 26.549 1.00 93.44 105 PRO A N 1
ATOM 846 C CA . PRO A 1 105 ? -43.006 -3.957 27.069 1.00 93.44 105 PRO A CA 1
ATOM 847 C C . PRO A 1 105 ? -42.764 -2.524 27.546 1.00 93.44 105 PRO A C 1
ATOM 849 O O . PRO A 1 105 ? -41.676 -2.191 28.033 1.00 93.44 105 PRO A O 1
ATOM 852 N N . SER A 1 106 ? -43.773 -1.661 27.412 1.00 95.69 106 SER A N 1
ATOM 853 C CA . SER A 1 106 ? -43.666 -0.292 27.905 1.00 95.69 106 SER A CA 1
ATOM 854 C C . SER A 1 106 ? -43.687 -0.266 29.437 1.00 95.69 106 SER A C 1
ATOM 856 O O . SER A 1 106 ? -44.130 -1.204 30.101 1.00 95.69 106 SER A O 1
ATOM 858 N N . LYS A 1 107 ? -43.235 0.843 30.032 1.00 92.06 107 LYS A N 1
ATOM 859 C CA . LYS A 1 107 ? -43.320 1.037 31.487 1.00 92.06 107 LYS A CA 1
ATOM 860 C C . LYS A 1 107 ? -44.765 0.925 31.998 1.00 92.06 107 LYS A C 1
ATOM 862 O O . LYS A 1 107 ? -44.976 0.401 33.083 1.00 92.06 107 LYS A O 1
ATOM 867 N N . ILE A 1 108 ? -45.735 1.389 31.208 1.00 91.94 108 ILE A N 1
ATOM 868 C CA . ILE A 1 108 ? -47.163 1.317 31.539 1.00 91.94 108 ILE A CA 1
ATOM 869 C C . ILE A 1 108 ? -47.615 -0.146 31.564 1.00 91.94 108 ILE A C 1
ATOM 871 O O . ILE A 1 108 ? -48.275 -0.554 32.511 1.00 91.94 108 ILE A O 1
ATOM 875 N N . ASP A 1 109 ? -47.195 -0.949 30.584 1.00 92.19 109 ASP A N 1
ATOM 876 C CA . ASP A 1 109 ? -47.557 -2.370 30.508 1.00 92.19 109 ASP A CA 1
ATOM 877 C C . ASP A 1 109 ? -46.986 -3.169 31.687 1.00 92.19 109 ASP A C 1
ATOM 879 O O . ASP A 1 109 ? -47.694 -3.977 32.281 1.00 92.19 109 ASP A O 1
ATOM 883 N N . LEU A 1 110 ? -45.743 -2.885 32.093 1.00 93.62 110 LEU A N 1
ATOM 884 C CA . LEU A 1 110 ? -45.131 -3.486 33.287 1.00 93.62 110 LEU A CA 1
ATOM 885 C C . LEU A 1 110 ? -45.875 -3.099 34.580 1.00 93.62 110 LEU A C 1
ATOM 887 O O . LEU A 1 110 ? -46.046 -3.914 35.490 1.00 93.62 110 LEU A O 1
ATOM 891 N N . GLU A 1 111 ? -46.323 -1.846 34.686 1.00 91.88 111 GLU A N 1
ATOM 892 C CA . GLU A 1 111 ? -47.097 -1.363 35.836 1.00 91.88 111 GLU A CA 1
ATOM 893 C C . GLU A 1 111 ? -48.526 -1.934 35.859 1.00 91.88 111 GLU A C 1
ATOM 895 O O . GLU A 1 111 ? -49.077 -2.166 36.938 1.00 91.88 111 GLU A O 1
ATOM 900 N N . LEU A 1 112 ? -49.122 -2.182 34.690 1.00 94.00 112 LEU A N 1
ATOM 901 C CA . LEU A 1 112 ? -50.420 -2.843 34.546 1.00 94.00 112 LEU A CA 1
ATOM 902 C C . LEU A 1 112 ? -50.331 -4.333 34.904 1.00 94.00 112 LEU A C 1
ATOM 904 O O . LEU A 1 112 ? -51.161 -4.808 35.676 1.00 94.00 112 LEU A O 1
ATOM 908 N N . GLU A 1 113 ? -49.310 -5.048 34.417 1.00 92.44 113 GLU A N 1
ATOM 909 C CA . GLU A 1 113 ? -49.072 -6.470 34.716 1.00 92.44 113 GLU A CA 1
ATOM 910 C C . GLU A 1 113 ? -48.789 -6.707 36.209 1.00 92.44 113 GLU A C 1
ATOM 912 O O . GLU A 1 113 ? -49.325 -7.633 36.814 1.00 92.44 113 GLU A O 1
ATOM 917 N N . SER A 1 114 ? -47.999 -5.829 36.836 1.00 91.69 114 SER A N 1
ATOM 918 C CA . SER A 1 114 ? -47.725 -5.874 38.282 1.00 91.69 114 SER A CA 1
ATOM 919 C C . SER A 1 114 ? -48.897 -5.399 39.153 1.00 91.69 114 SER A C 1
ATOM 921 O O . SER A 1 114 ? -48.860 -5.554 40.377 1.00 91.69 114 SER A O 1
ATOM 923 N N . GLY A 1 115 ? -49.928 -4.792 38.551 1.00 89.25 115 GLY A N 1
ATOM 924 C CA . GLY A 1 115 ? -51.063 -4.182 39.249 1.00 89.25 115 GLY A CA 1
ATOM 925 C C . GLY A 1 115 ? -50.706 -2.922 40.048 1.00 89.25 115 GLY A C 1
ATOM 926 O O . GLY A 1 115 ? -51.560 -2.350 40.730 1.00 89.25 115 GLY A O 1
ATOM 927 N N . GLU A 1 116 ? -49.457 -2.454 39.970 1.00 88.19 116 GLU A N 1
ATOM 928 C CA . GLU A 1 116 ? -49.006 -1.245 40.655 1.00 88.19 116 GLU A CA 1
ATOM 929 C C . GLU A 1 116 ? -49.599 0.017 40.028 1.00 88.19 116 GLU A C 1
ATOM 931 O O . GLU A 1 116 ? -49.777 1.011 40.735 1.00 88.19 116 GLU A O 1
ATOM 936 N N . TYR A 1 117 ? -49.976 -0.018 38.747 1.00 90.62 117 TYR A N 1
ATOM 937 C CA . TYR A 1 117 ? -50.592 1.114 38.054 1.00 90.62 117 TYR A CA 1
ATOM 938 C C . TYR A 1 117 ? -51.842 1.632 38.783 1.00 90.62 117 TYR A C 1
ATOM 940 O O . TYR A 1 117 ? -51.986 2.834 39.000 1.00 90.62 117 TYR A O 1
ATOM 948 N N . PHE A 1 118 ? -52.694 0.721 39.262 1.00 92.50 118 PHE A N 1
ATOM 949 C CA . PHE A 1 118 ? -53.955 1.048 39.936 1.00 92.50 118 PHE A CA 1
ATOM 950 C C . PHE A 1 118 ? -53.792 1.462 41.410 1.00 92.50 118 PHE A C 1
ATOM 952 O O . PHE A 1 118 ? -54.748 1.929 42.034 1.00 92.50 118 PHE A O 1
ATOM 959 N N . MET A 1 119 ? -52.606 1.296 42.007 1.00 90.38 119 MET A N 1
ATOM 960 C CA . MET A 1 119 ? -52.371 1.699 43.395 1.00 90.38 119 MET A CA 1
ATOM 961 C C . MET A 1 119 ? -52.116 3.205 43.516 1.00 90.38 119 MET A C 1
ATOM 963 O O . MET A 1 119 ? -51.329 3.780 42.766 1.00 90.38 119 MET A O 1
ATOM 967 N N . SER A 1 120 ? -52.707 3.837 44.536 1.00 91.06 120 SER A N 1
ATOM 968 C CA . SER A 1 120 ? -52.416 5.237 44.861 1.00 91.06 120 SER A CA 1
ATOM 969 C C . SER A 1 120 ? -50.986 5.415 45.381 1.00 91.06 120 SER A C 1
ATOM 971 O O . SER A 1 120 ? -50.423 4.521 46.020 1.00 91.06 120 SER A O 1
ATOM 973 N N . ASP A 1 121 ? -50.407 6.600 45.183 1.00 88.31 121 ASP A N 1
ATOM 974 C CA . ASP A 1 121 ? -49.021 6.883 45.584 1.00 88.31 121 ASP A CA 1
ATOM 975 C C . ASP A 1 121 ? -48.774 6.697 47.084 1.00 88.31 121 ASP A C 1
ATOM 977 O O . ASP A 1 121 ? -47.708 6.232 47.487 1.00 88.31 121 ASP A O 1
ATOM 981 N N . LYS A 1 122 ? -49.791 6.960 47.916 1.00 91.88 122 LYS A N 1
ATOM 982 C CA . LYS A 1 122 ? -49.756 6.699 49.364 1.00 91.88 122 LYS A CA 1
ATOM 983 C C . LYS A 1 122 ? -49.618 5.204 49.683 1.00 91.88 122 LYS A C 1
ATOM 985 O O . LYS A 1 122 ? -48.889 4.834 50.597 1.00 91.88 122 LYS A O 1
ATOM 990 N N . LYS A 1 123 ? -50.297 4.332 48.929 1.00 90.00 123 LYS A N 1
ATOM 991 C CA . LYS A 1 123 ? -50.189 2.872 49.097 1.00 90.00 123 LYS A CA 1
ATOM 992 C C . LYS A 1 123 ? -48.838 2.360 48.593 1.00 90.00 123 LYS A C 1
ATOM 994 O O . LYS A 1 123 ? -48.214 1.531 49.252 1.00 90.00 123 LYS A O 1
ATOM 999 N N . LYS A 1 124 ? -48.345 2.909 47.476 1.00 88.69 124 LYS A N 1
ATOM 1000 C CA . LYS A 1 124 ? -47.007 2.608 46.938 1.00 88.69 124 LYS A CA 1
ATOM 1001 C C . LYS A 1 124 ? -45.902 2.987 47.926 1.00 88.69 124 LYS A C 1
ATOM 1003 O O . LYS A 1 124 ? -44.982 2.201 48.144 1.00 88.69 124 LYS A O 1
ATOM 1008 N N . SER A 1 125 ? -45.977 4.171 48.535 1.00 88.88 125 SER A N 1
ATOM 1009 C CA . SER A 1 125 ? -44.978 4.627 49.506 1.00 88.88 125 SER A CA 1
ATOM 1010 C C . SER A 1 125 ? -45.010 3.812 50.801 1.00 88.88 125 SER A C 1
ATOM 1012 O O . SER A 1 125 ? -43.944 3.441 51.290 1.00 88.88 125 SER A O 1
ATOM 1014 N N . ALA A 1 126 ? -46.197 3.451 51.299 1.00 93.69 126 ALA A N 1
ATOM 1015 C CA . ALA A 1 126 ? -46.348 2.572 52.459 1.00 93.69 126 ALA A CA 1
ATOM 1016 C C . ALA A 1 126 ? -45.735 1.181 52.214 1.00 93.69 126 ALA A C 1
ATOM 1018 O O . ALA A 1 126 ? -44.949 0.707 53.032 1.00 93.69 126 ALA A O 1
ATOM 1019 N N . LYS A 1 127 ? -46.002 0.565 51.052 1.00 91.19 127 LYS A N 1
ATOM 1020 C CA . LYS A 1 127 ? -45.411 -0.729 50.666 1.00 91.19 127 LYS A CA 1
ATOM 1021 C C . LYS A 1 127 ? -43.879 -0.653 50.578 1.00 91.19 127 LYS A C 1
ATOM 1023 O O . LYS A 1 127 ? -43.191 -1.515 51.113 1.00 91.19 127 LYS A O 1
ATOM 1028 N N . LYS A 1 128 ? -43.337 0.419 49.981 1.00 92.56 128 LYS A N 1
ATOM 1029 C CA . LYS A 1 128 ? -41.882 0.672 49.916 1.00 92.56 128 LYS A CA 1
ATOM 1030 C C . LYS A 1 128 ? -41.251 0.888 51.293 1.00 92.56 128 LYS A C 1
ATOM 1032 O O . LYS A 1 128 ? -40.090 0.540 51.490 1.00 92.56 128 LYS A O 1
ATOM 1037 N N . TRP A 1 129 ? -41.966 1.518 52.222 1.00 94.12 129 TRP A N 1
ATOM 1038 C CA . TRP A 1 129 ? -41.492 1.707 53.593 1.00 94.12 129 TRP A CA 1
ATOM 1039 C C . TRP A 1 129 ? -41.442 0.379 54.347 1.00 94.12 129 TRP A C 1
ATOM 1041 O O . TRP A 1 129 ? -40.417 0.075 54.951 1.00 94.12 129 TRP A O 1
ATOM 1051 N N . GLN A 1 130 ? -42.491 -0.437 54.225 1.00 93.00 130 GLN A N 1
ATOM 1052 C CA . GLN A 1 130 ? -42.541 -1.770 54.821 1.00 93.00 130 GLN A CA 1
ATOM 1053 C C . GLN A 1 130 ? -41.384 -2.648 54.324 1.00 93.00 130 GLN A C 1
ATOM 1055 O O . GLN A 1 130 ? -40.605 -3.149 55.125 1.00 93.00 130 GLN A O 1
ATOM 1060 N N . GLU A 1 131 ? -41.164 -2.698 53.008 1.00 94.19 131 GLU A N 1
ATOM 1061 C CA . GLU A 1 131 ? -40.061 -3.466 52.417 1.00 94.19 131 GLU A CA 1
ATOM 1062 C C . GLU A 1 131 ? -38.676 -2.985 52.898 1.00 94.19 131 GLU A C 1
ATOM 1064 O O . GLU A 1 131 ? -37.740 -3.773 53.041 1.00 94.19 131 GLU A O 1
ATOM 1069 N N . LYS A 1 132 ? -38.510 -1.681 53.167 1.00 95.44 132 LYS A N 1
ATOM 1070 C CA . LYS A 1 132 ? -37.269 -1.151 53.757 1.00 95.44 132 LYS A CA 1
ATOM 1071 C C . LYS A 1 132 ? -37.081 -1.606 55.201 1.00 95.44 132 LYS A C 1
ATOM 1073 O O . LYS A 1 132 ? -35.944 -1.893 55.568 1.00 95.44 132 LYS A O 1
ATOM 1078 N N . LEU A 1 133 ? -38.147 -1.638 55.999 1.00 96.31 133 LEU A N 1
ATOM 1079 C CA . LEU A 1 133 ? -38.101 -2.124 57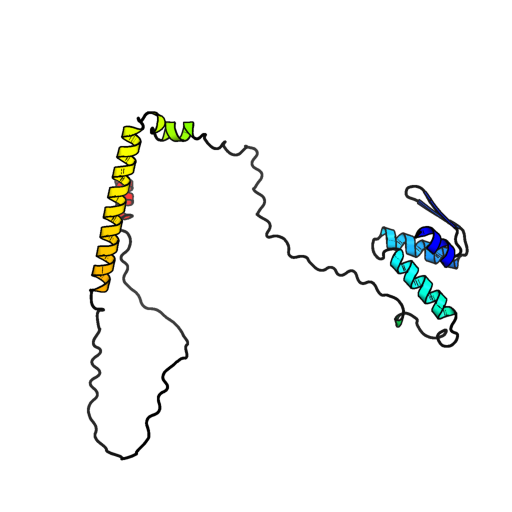.379 1.00 96.31 133 LEU A CA 1
ATOM 1080 C C . LEU A 1 133 ? -37.756 -3.615 57.418 1.00 96.31 133 LEU A C 1
ATOM 1082 O O . LEU A 1 133 ? -36.849 -3.999 58.153 1.00 96.31 133 LEU A O 1
ATOM 1086 N N . ASP A 1 134 ? -38.383 -4.416 56.558 1.00 95.75 134 ASP A N 1
ATOM 1087 C CA . ASP A 1 134 ? -38.139 -5.859 56.469 1.00 95.75 134 ASP A CA 1
ATOM 1088 C C . ASP A 1 134 ? -36.686 -6.147 56.030 1.00 95.75 134 ASP A C 1
ATOM 1090 O O . ASP A 1 134 ? -35.962 -6.916 56.656 1.00 95.75 134 ASP A O 1
ATOM 1094 N N . LYS A 1 135 ? -36.160 -5.415 55.038 1.00 96.50 135 LYS A N 1
ATOM 1095 C CA . LYS A 1 135 ? -34.734 -5.523 54.657 1.00 96.50 135 LYS A CA 1
ATOM 1096 C C . LYS A 1 135 ? -33.777 -5.085 55.768 1.00 96.50 135 LYS A C 1
ATOM 1098 O O . LYS A 1 135 ? -32.627 -5.532 55.814 1.00 96.50 135 LYS A O 1
ATOM 1103 N N . GLN A 1 136 ? -34.185 -4.143 56.620 1.00 94.88 136 GLN A N 1
ATOM 1104 C CA . GLN A 1 136 ? -33.376 -3.705 57.758 1.00 94.88 136 GLN A CA 1
ATOM 1105 C C . GLN A 1 136 ? -33.359 -4.756 58.870 1.00 94.88 136 GLN A C 1
ATOM 1107 O O . GLN A 1 136 ? -32.282 -5.006 59.420 1.00 94.88 136 GLN A O 1
ATOM 1112 N N . SER A 1 137 ? -34.498 -5.387 59.175 1.00 95.06 137 SER A N 1
ATOM 1113 C CA . SER A 1 137 ? -34.567 -6.475 60.156 1.00 95.06 137 SER A CA 1
ATOM 1114 C C . SER A 1 137 ? -33.747 -7.679 59.690 1.00 95.06 137 SER A C 1
ATOM 1116 O O . SER A 1 137 ? -32.873 -8.120 60.436 1.00 95.06 137 SER A O 1
ATOM 1118 N N . GLU A 1 138 ? -33.881 -8.099 58.429 1.00 95.38 138 GLU A N 1
ATOM 1119 C CA . GLU A 1 138 ? -33.093 -9.190 57.835 1.00 95.38 138 GLU A CA 1
ATOM 1120 C C . GLU A 1 138 ? -31.579 -8.944 57.939 1.00 95.38 138 GLU A C 1
ATOM 1122 O O . GLU A 1 138 ? -30.820 -9.808 58.381 1.00 95.38 138 GLU A O 1
ATOM 1127 N N . LYS A 1 139 ? -31.110 -7.737 57.595 1.00 95.81 139 LYS A N 1
ATOM 1128 C CA . LYS A 1 139 ? -29.683 -7.379 57.715 1.00 95.81 139 LYS A CA 1
ATOM 1129 C C . LYS A 1 139 ? -29.211 -7.323 59.163 1.00 95.81 139 LYS A C 1
ATOM 1131 O O . LYS A 1 139 ? -28.045 -7.614 59.442 1.00 95.81 139 LYS A O 1
ATOM 1136 N N . SER A 1 140 ? -30.073 -6.886 60.078 1.00 94.25 140 SER A N 1
ATOM 1137 C CA . SER A 1 140 ? -29.771 -6.876 61.509 1.00 94.25 140 SER A CA 1
ATOM 1138 C C . SER A 1 140 ? -29.588 -8.305 62.021 1.00 94.25 140 SER A C 1
ATOM 1140 O O . SER A 1 140 ? -28.586 -8.599 62.679 1.00 94.25 140 SER A O 1
ATOM 1142 N N . GLU A 1 141 ? -30.486 -9.210 61.630 1.00 94.75 141 GLU A N 1
ATOM 1143 C CA . GLU A 1 141 ? -30.406 -10.636 61.937 1.00 94.75 141 GLU A CA 1
ATOM 1144 C C . GLU A 1 141 ? -29.174 -11.295 61.319 1.00 94.75 141 GLU A C 1
ATOM 1146 O O . GLU A 1 141 ? -28.451 -11.993 62.021 1.00 94.75 141 GLU A O 1
ATOM 1151 N N . GLU A 1 142 ? -28.862 -11.039 60.047 1.00 93.88 142 GLU A N 1
ATOM 1152 C CA . GLU A 1 142 ? -27.669 -11.586 59.392 1.00 93.88 142 GLU A CA 1
ATOM 1153 C C . GLU A 1 142 ? -26.387 -11.139 60.112 1.00 93.88 142 GLU A C 1
ATOM 1155 O O . GLU A 1 142 ? -25.496 -11.945 60.393 1.00 93.88 142 GLU A O 1
ATOM 1160 N N . LYS A 1 143 ? -26.297 -9.855 60.482 1.00 94.38 143 LYS A N 1
ATOM 1161 C CA . LYS A 1 143 ? -25.175 -9.329 61.274 1.00 94.38 143 LYS A CA 1
ATOM 1162 C C . LYS A 1 143 ? -25.114 -9.941 62.669 1.00 94.38 143 LYS A C 1
ATOM 1164 O O . LYS A 1 143 ? -24.015 -10.069 63.206 1.00 94.38 143 LYS A O 1
ATOM 1169 N N . LYS A 1 144 ? -26.259 -10.254 63.280 1.00 94.69 144 LYS A N 1
ATOM 1170 C CA . LYS A 1 144 ? -26.332 -10.931 64.579 1.00 94.69 144 LYS A CA 1
ATOM 1171 C C . LYS A 1 144 ? -25.840 -12.379 64.455 1.00 94.69 144 LYS A C 1
ATOM 1173 O O . LYS A 1 144 ? -24.917 -12.741 65.174 1.00 94.69 144 LYS A O 1
ATOM 1178 N N . ARG A 1 145 ? -26.307 -13.130 63.450 1.00 93.69 145 ARG A N 1
ATOM 1179 C CA . ARG A 1 145 ? -25.853 -14.501 63.135 1.00 93.69 145 ARG A CA 1
ATOM 1180 C C . ARG A 1 145 ? -24.348 -14.566 62.860 1.00 93.69 145 ARG A C 1
ATOM 1182 O O . ARG A 1 145 ? -23.663 -15.433 63.388 1.00 93.69 145 ARG A O 1
ATOM 1189 N N . LYS A 1 146 ? -23.802 -13.620 62.082 1.00 91.94 146 LYS A N 1
ATOM 1190 C CA . LYS A 1 146 ? -22.349 -13.525 61.824 1.00 91.94 146 LYS A CA 1
ATOM 1191 C C . LYS A 1 146 ? -21.545 -13.249 63.099 1.00 91.94 146 LYS A C 1
ATOM 1193 O O . LYS A 1 146 ? -20.478 -13.828 63.276 1.00 91.94 146 LYS A O 1
ATOM 1198 N N . ARG A 1 147 ? -22.052 -12.381 63.985 1.00 92.06 147 ARG A N 1
ATOM 1199 C CA . ARG A 1 147 ? -21.428 -12.095 65.289 1.00 92.06 147 ARG A CA 1
ATOM 1200 C C . ARG A 1 147 ? -21.451 -13.315 66.211 1.00 92.06 147 ARG A C 1
ATOM 1202 O O . ARG A 1 147 ? -20.430 -13.626 66.809 1.00 92.06 147 ARG A O 1
ATOM 1209 N N . GLU A 1 148 ? -22.578 -14.018 66.285 1.00 92.25 148 GLU A N 1
ATOM 1210 C CA . GLU A 1 148 ? -22.727 -15.246 67.078 1.00 92.25 148 GLU A CA 1
ATOM 1211 C C . GLU A 1 148 ? -21.812 -16.366 66.564 1.00 92.25 148 GLU A C 1
ATOM 1213 O O . GLU A 1 148 ? -21.120 -16.996 67.358 1.00 92.25 148 GLU A O 1
ATOM 1218 N N . ALA A 1 149 ? -21.714 -16.553 65.242 1.00 88.56 149 ALA A N 1
ATOM 1219 C CA . ALA A 1 149 ? -20.820 -17.538 64.632 1.00 88.56 149 ALA A CA 1
ATOM 1220 C C . ALA A 1 149 ? -19.333 -17.268 64.930 1.00 88.56 149 ALA A C 1
ATOM 1222 O O . ALA A 1 149 ? -18.569 -18.210 65.116 1.00 88.56 149 ALA A O 1
ATOM 1223 N N . ALA A 1 150 ? -18.925 -15.997 65.013 1.00 89.69 150 ALA A N 1
ATOM 1224 C CA . ALA A 1 150 ? -17.558 -15.617 65.374 1.00 89.69 150 ALA A CA 1
ATOM 1225 C C . ALA A 1 150 ? -17.234 -15.842 66.865 1.00 89.69 150 ALA A C 1
ATOM 1227 O O . ALA A 1 150 ? -16.063 -15.952 67.218 1.00 89.69 150 ALA A O 1
ATOM 1228 N N . PHE A 1 151 ? -18.250 -15.902 67.734 1.00 89.69 151 PHE A N 1
ATOM 1229 C CA . PHE A 1 151 ? -18.082 -16.126 69.174 1.00 89.69 151 PHE A CA 1
ATOM 1230 C C . PHE A 1 151 ? -18.050 -17.616 69.551 1.00 89.69 151 PHE A C 1
ATOM 1232 O O . PHE A 1 151 ? -17.685 -17.962 70.672 1.00 89.69 151 PHE A O 1
ATOM 1239 N N . VAL A 1 152 ? -18.402 -18.514 68.624 1.00 86.81 152 VAL A N 1
ATOM 1240 C CA . VAL A 1 152 ? -18.246 -19.956 68.830 1.00 86.81 152 VAL A CA 1
ATOM 1241 C C . VAL A 1 152 ? -16.760 -20.302 68.696 1.00 86.81 152 VAL A C 1
ATOM 1243 O O . VAL A 1 152 ? -16.200 -20.151 67.606 1.00 86.81 152 VAL A O 1
ATOM 1246 N N . PRO A 1 153 ? -16.096 -20.772 69.770 1.00 85.44 153 PRO A N 1
ATOM 1247 C CA . PRO A 1 153 ? -14.699 -21.161 69.680 1.00 85.44 153 PRO A CA 1
ATOM 1248 C C . PRO A 1 153 ? -14.544 -22.314 68.674 1.00 85.44 153 PRO A C 1
ATOM 1250 O O . PRO A 1 153 ? -15.386 -23.221 68.637 1.00 85.44 153 PRO A O 1
ATOM 1253 N N . PRO A 1 154 ? -13.479 -22.316 67.851 1.00 83.06 154 PRO A N 1
ATOM 1254 C CA . PRO A 1 154 ? -13.230 -23.407 66.921 1.00 83.06 154 PRO A CA 1
ATOM 1255 C C . PRO A 1 154 ? -13.071 -24.719 67.695 1.00 83.06 154 PRO A C 1
ATOM 1257 O O . PRO A 1 154 ? -12.415 -24.770 68.737 1.00 83.06 154 PRO A O 1
ATOM 1260 N N . LYS A 1 155 ? -13.666 -25.802 67.184 1.00 81.88 155 LYS A N 1
ATOM 1261 C CA . LYS A 1 155 ? -13.537 -27.129 67.796 1.00 81.88 155 LYS A CA 1
ATOM 1262 C C . LYS A 1 155 ? -12.082 -27.598 67.683 1.00 81.88 155 LYS A C 1
ATOM 1264 O O . LYS A 1 155 ? -11.664 -28.084 66.635 1.00 81.88 155 LYS A O 1
ATOM 1269 N N . VAL A 1 156 ? -11.315 -27.468 68.763 1.00 75.81 156 VAL A N 1
ATOM 1270 C CA . VAL A 1 156 ? -9.982 -28.068 68.897 1.00 75.81 156 VAL A CA 1
ATOM 1271 C C . VAL A 1 156 ? -10.126 -29.583 69.052 1.00 75.81 156 VAL A C 1
ATOM 1273 O O . VAL A 1 156 ? -10.658 -30.062 70.051 1.00 75.81 156 VAL A O 1
ATOM 1276 N N . ARG A 1 157 ? -9.629 -30.360 68.080 1.00 48.62 157 ARG A N 1
ATOM 1277 C CA . ARG A 1 157 ? -9.267 -31.762 68.330 1.00 48.62 157 ARG A CA 1
ATOM 1278 C C . ARG A 1 157 ? -7.932 -31.755 69.070 1.00 48.62 157 ARG A C 1
ATOM 1280 O O . ARG A 1 157 ? -6.893 -31.519 68.462 1.00 48.62 157 ARG A O 1
ATOM 1287 N N . PHE A 1 158 ? -7.964 -31.997 70.376 1.00 42.69 158 PHE A N 1
ATOM 1288 C CA . PHE A 1 158 ? -6.761 -32.283 71.155 1.00 42.69 158 PHE A CA 1
ATOM 1289 C C . PHE A 1 158 ? -6.166 -33.618 70.678 1.00 42.69 158 PHE A C 1
ATOM 1291 O O . PHE A 1 158 ? -6.622 -34.685 71.079 1.00 42.69 158 PHE A O 1
ATOM 1298 N N . SER A 1 159 ? -5.157 -33.569 69.805 1.00 42.06 159 SER A N 1
ATOM 1299 C CA . SER A 1 159 ? -4.267 -34.709 69.574 1.00 42.06 159 SER A CA 1
ATOM 1300 C C . SER A 1 159 ? -3.218 -34.700 70.681 1.00 42.06 159 SER A C 1
ATOM 1302 O O . SER A 1 159 ? -2.207 -34.006 70.588 1.00 42.06 159 SER A O 1
ATOM 1304 N N . PHE A 1 160 ? -3.494 -35.418 71.766 1.00 33.16 160 PHE A N 1
ATOM 1305 C CA . PHE A 1 160 ? -2.556 -35.609 72.866 1.00 33.16 160 PHE A CA 1
ATOM 1306 C C . PHE A 1 160 ? -1.397 -36.493 72.367 1.00 33.16 160 PHE A C 1
ATOM 1308 O O . PHE A 1 160 ? -1.529 -37.710 72.284 1.00 33.16 160 PHE A O 1
ATOM 1315 N N . CYS A 1 161 ? -0.269 -35.889 71.982 1.00 33.38 161 CYS A N 1
ATOM 1316 C CA . CYS A 1 161 ? 0.981 -36.621 71.790 1.00 33.38 161 CYS A CA 1
ATOM 1317 C C . CYS A 1 161 ? 1.656 -36.725 73.160 1.00 33.38 161 CYS A C 1
ATOM 1319 O O . CYS A 1 161 ? 2.235 -35.757 73.651 1.00 33.38 161 CYS A O 1
ATOM 1321 N N . VAL A 1 162 ? 1.519 -37.878 73.815 1.00 36.41 162 VAL A N 1
ATOM 1322 C CA . VAL A 1 162 ? 2.285 -38.198 75.024 1.00 36.41 162 VAL A CA 1
ATOM 1323 C C . VAL A 1 162 ? 3.744 -38.375 74.599 1.00 36.41 162 VAL A C 1
ATOM 1325 O O . VAL A 1 162 ? 4.120 -39.434 74.105 1.00 36.41 162 VAL A O 1
ATOM 1328 N N . PHE A 1 163 ? 4.567 -37.337 74.757 1.00 32.41 163 PHE A N 1
ATOM 1329 C CA . PHE A 1 163 ? 6.017 -37.459 74.609 1.00 32.41 163 PHE A CA 1
ATOM 1330 C C . PHE A 1 163 ? 6.603 -37.858 75.966 1.00 32.41 163 PHE A C 1
ATOM 1332 O O . PHE A 1 163 ? 6.663 -37.061 76.902 1.00 32.41 163 PHE A O 1
ATOM 1339 N N . ILE A 1 164 ? 6.964 -39.135 76.082 1.00 39.84 164 ILE A N 1
ATOM 1340 C CA . ILE A 1 164 ? 7.666 -39.704 77.232 1.00 39.84 164 ILE A CA 1
ATOM 1341 C C . ILE A 1 164 ? 9.057 -39.058 77.332 1.00 39.84 164 ILE A C 1
ATOM 1343 O O . ILE A 1 164 ? 9.800 -38.996 76.355 1.00 39.84 164 ILE A O 1
ATOM 1347 N N . TYR A 1 165 ? 9.391 -38.580 78.531 1.00 37.19 165 TYR A N 1
ATOM 1348 C CA . TYR A 1 165 ? 10.711 -38.087 78.925 1.00 37.19 165 TYR A CA 1
ATOM 1349 C C . TYR A 1 165 ? 11.780 -39.182 78.759 1.00 37.19 165 TYR A C 1
ATOM 1351 O O . TYR A 1 165 ? 11.682 -40.228 79.398 1.00 37.19 165 TYR A O 1
ATOM 1359 N N . VAL A 1 166 ? 12.848 -38.907 78.004 1.00 34.97 166 VAL A N 1
ATOM 1360 C CA . VAL A 1 166 ? 14.163 -39.524 78.240 1.00 34.97 166 VAL A CA 1
ATOM 1361 C C . VAL A 1 166 ? 15.210 -38.422 78.335 1.00 34.97 166 VAL A C 1
ATOM 1363 O O . VAL A 1 166 ? 15.426 -37.633 77.418 1.00 34.97 166 VAL A O 1
ATOM 1366 N N . SER A 1 167 ? 15.818 -38.379 79.510 1.00 41.38 167 SER A N 1
ATOM 1367 C CA . SER A 1 167 ? 16.856 -37.468 79.959 1.00 41.38 167 SER A CA 1
ATOM 1368 C C . SER A 1 167 ? 18.202 -37.796 79.316 1.00 41.38 167 SER A C 1
ATOM 1370 O O . SER A 1 167 ? 18.706 -38.887 79.553 1.00 41.38 167 SER A O 1
ATOM 1372 N N . VAL A 1 168 ? 18.849 -36.842 78.639 1.00 37.12 168 VAL A N 1
ATOM 1373 C CA . VAL A 1 168 ? 20.315 -36.689 78.717 1.00 37.12 168 VAL A CA 1
ATOM 1374 C C . VAL A 1 168 ? 20.702 -35.243 78.407 1.00 37.12 168 VAL A C 1
ATOM 1376 O O . VAL A 1 168 ? 20.291 -34.677 77.397 1.00 37.12 168 VAL A O 1
ATOM 1379 N N . GLY A 1 169 ? 21.472 -34.639 79.310 1.00 37.78 169 GLY A N 1
ATOM 1380 C CA . GLY A 1 169 ? 21.970 -33.277 79.182 1.00 37.78 169 GLY A CA 1
ATOM 1381 C C . GLY A 1 169 ? 23.179 -33.175 78.256 1.00 37.78 169 GLY A C 1
ATOM 1382 O O . GLY A 1 169 ? 24.074 -34.016 78.291 1.00 37.78 169 GLY A O 1
ATOM 1383 N N . PHE A 1 170 ? 23.236 -32.087 77.491 1.00 32.81 170 PHE A N 1
ATOM 1384 C CA . PHE A 1 170 ? 24.486 -31.544 76.976 1.00 32.81 170 PHE A CA 1
ATOM 1385 C C . PHE A 1 170 ? 24.357 -30.027 76.813 1.00 32.81 170 PHE A C 1
ATOM 1387 O O . PHE A 1 170 ? 23.387 -29.518 76.254 1.00 32.81 170 PHE A O 1
ATOM 1394 N N . SER A 1 171 ? 25.325 -29.316 77.380 1.00 34.62 171 SER A N 1
ATOM 1395 C CA . SER A 1 171 ? 25.418 -27.860 77.414 1.00 34.62 171 SER A CA 1
ATOM 1396 C C . SER A 1 171 ? 25.924 -27.338 76.070 1.00 34.62 171 SER A C 1
ATOM 1398 O O . SER A 1 171 ? 26.986 -27.767 75.627 1.00 34.62 171 SER A O 1
ATOM 1400 N N . PHE A 1 172 ? 25.215 -26.398 75.439 1.00 31.39 172 PHE A N 1
ATOM 1401 C CA . PHE A 1 172 ? 25.827 -25.489 74.469 1.00 31.39 172 PHE A CA 1
ATOM 1402 C C . PHE A 1 172 ? 25.051 -24.171 74.373 1.00 31.39 172 PHE A C 1
ATOM 1404 O O . PHE A 1 172 ? 23.847 -24.128 74.134 1.00 31.39 172 PHE A O 1
ATOM 1411 N N . SER A 1 173 ? 25.782 -23.081 74.579 1.00 35.28 173 SER A N 1
ATOM 1412 C CA . SER A 1 173 ? 25.339 -21.703 74.393 1.00 35.28 173 SER A CA 1
ATOM 1413 C C . SER A 1 173 ? 25.125 -21.404 72.905 1.00 35.28 173 SER A C 1
ATOM 1415 O O . SER A 1 173 ? 26.040 -21.616 72.111 1.00 35.28 173 SER A O 1
ATOM 1417 N N . CYS A 1 174 ? 23.967 -20.854 72.516 1.00 28.78 174 CYS A N 1
ATOM 1418 C CA . CYS A 1 174 ? 23.876 -20.021 71.312 1.00 28.78 174 CYS A CA 1
ATOM 1419 C C . CYS A 1 174 ? 22.637 -19.104 71.291 1.00 28.78 174 CYS A C 1
ATOM 1421 O O . CYS A 1 174 ? 21.514 -19.521 71.040 1.00 28.78 174 CYS A O 1
ATOM 1423 N N . ARG A 1 175 ? 22.899 -17.826 71.581 1.00 31.62 175 ARG A N 1
ATOM 1424 C CA . ARG A 1 175 ? 22.480 -16.617 70.848 1.00 31.62 175 ARG A CA 1
ATOM 1425 C C . ARG A 1 175 ? 21.097 -16.611 70.159 1.00 31.62 175 ARG A C 1
ATOM 1427 O O . ARG A 1 175 ? 20.875 -17.208 69.113 1.00 31.62 175 ARG A O 1
ATOM 1434 N N . VAL A 1 176 ? 20.244 -15.733 70.688 1.00 41.66 176 VAL A N 1
ATOM 1435 C CA . VAL A 1 176 ? 19.076 -15.118 70.039 1.00 41.66 176 VAL A CA 1
ATOM 1436 C 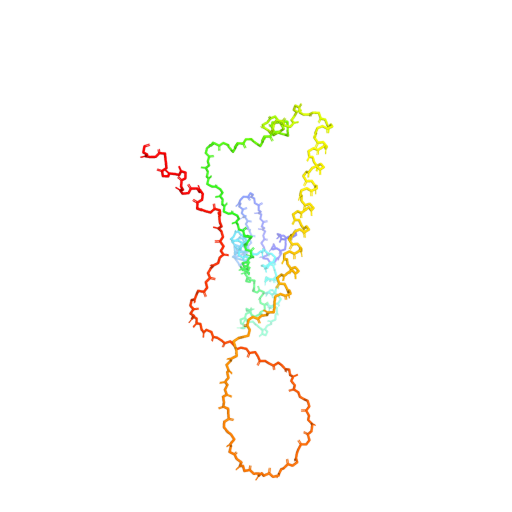C . VAL A 1 176 ? 19.398 -14.687 68.605 1.00 41.66 176 VAL A C 1
ATOM 1438 O O . VAL A 1 176 ? 20.229 -13.804 68.4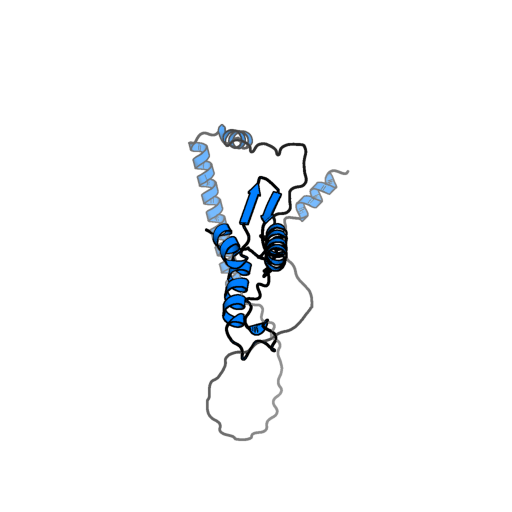17 1.00 41.66 176 VAL A O 1
ATOM 1441 N N . THR A 1 177 ? 18.667 -15.202 67.615 1.00 33.84 177 THR A N 1
ATOM 1442 C CA . THR A 1 177 ? 18.308 -14.425 66.418 1.00 33.84 177 THR A CA 1
ATOM 1443 C C . THR A 1 177 ? 16.932 -14.841 65.899 1.00 33.84 177 THR A C 1
ATOM 1445 O O . THR A 1 177 ? 16.642 -16.007 65.654 1.00 33.84 177 THR A O 1
ATOM 1448 N N . LYS A 1 178 ? 16.066 -13.833 65.781 1.00 42.81 178 LYS A N 1
ATOM 1449 C CA . LYS A 1 178 ? 14.777 -13.858 65.092 1.00 42.81 178 LYS A CA 1
ATOM 145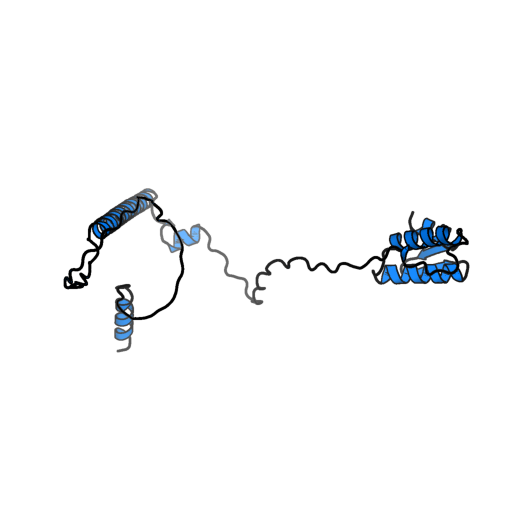0 C C . LYS A 1 178 ? 14.998 -14.187 63.616 1.00 42.81 178 LYS A C 1
ATOM 1452 O O . LYS A 1 178 ? 15.784 -13.491 62.985 1.00 42.81 178 LYS A O 1
ATOM 1457 N N . SER A 1 179 ? 14.224 -15.113 63.057 1.00 30.94 179 SER A N 1
ATOM 1458 C CA . SER A 1 179 ? 13.640 -14.924 61.723 1.00 30.94 179 SER A CA 1
ATOM 1459 C C . SER A 1 179 ? 12.568 -15.981 61.463 1.00 30.94 179 SER A C 1
ATOM 1461 O O . SER A 1 179 ? 12.842 -17.089 61.019 1.00 30.94 179 SER A O 1
ATOM 1463 N N . CYS A 1 180 ? 11.326 -15.641 61.786 1.00 33.28 180 CYS A N 1
ATOM 1464 C CA . CYS A 1 180 ? 10.156 -16.247 61.167 1.00 33.28 180 CYS A CA 1
ATOM 1465 C C . CYS A 1 180 ? 9.711 -15.242 60.114 1.00 33.28 180 CYS A C 1
ATOM 1467 O O . CYS A 1 180 ? 9.327 -14.148 60.509 1.00 33.28 180 CYS A O 1
ATOM 1469 N N . TYR A 1 181 ? 9.799 -15.576 58.827 1.00 38.06 181 TYR A N 1
ATOM 1470 C CA . TYR A 1 181 ? 8.717 -15.343 57.870 1.00 38.06 181 TYR A CA 1
ATOM 1471 C C . TYR A 1 181 ? 9.054 -15.921 56.488 1.00 38.06 181 TYR A C 1
ATOM 1473 O O . TYR A 1 181 ? 10.147 -15.710 55.972 1.00 38.06 181 TYR A O 1
ATOM 1481 N N . LEU A 1 182 ? 8.014 -16.535 55.910 1.00 36.44 182 LEU A N 1
ATOM 1482 C CA . LEU A 1 182 ? 7.792 -16.925 54.510 1.00 36.44 182 LEU A CA 1
ATOM 1483 C C . LEU A 1 182 ? 8.566 -18.131 53.964 1.00 36.44 182 LEU A C 1
ATOM 1485 O O . LEU A 1 182 ? 9.784 -18.100 53.876 1.00 36.44 182 LEU A O 1
ATOM 1489 N N . PHE A 1 183 ? 7.807 -19.145 53.517 1.00 28.89 183 PHE A N 1
ATOM 1490 C CA . PHE A 1 183 ? 7.656 -19.587 52.109 1.00 28.89 183 PHE A CA 1
ATOM 1491 C C . PHE A 1 183 ? 7.159 -21.059 52.111 1.00 28.89 183 PHE A C 1
ATOM 1493 O O . PHE A 1 183 ? 7.864 -21.930 52.599 1.00 28.89 183 PHE A O 1
ATOM 1500 N N . GLN A 1 184 ? 5.860 -21.347 51.960 1.00 34.78 184 GLN A N 1
ATOM 1501 C CA . GLN A 1 184 ? 5.057 -21.554 50.737 1.00 34.78 184 GLN A CA 1
ATOM 1502 C C . GLN A 1 184 ? 5.165 -22.979 50.131 1.00 34.78 184 GLN A C 1
ATOM 1504 O O . GLN A 1 184 ? 6.251 -23.532 50.042 1.00 34.78 184 GLN A O 1
ATOM 1509 N N . GLU A 1 185 ? 4.005 -23.477 49.660 1.00 37.72 185 GLU A N 1
ATOM 1510 C CA . GLU A 1 185 ? 3.743 -24.618 48.742 1.00 37.72 185 GLU A CA 1
ATOM 1511 C C . GLU A 1 185 ? 3.464 -25.993 49.396 1.00 37.72 185 GLU A C 1
ATOM 1513 O O . GLU A 1 185 ? 4.283 -26.531 50.125 1.00 37.72 185 GLU A O 1
ATOM 1518 N N . ASN A 1 186 ? 2.225 -26.515 49.388 1.00 36.72 186 ASN A N 1
ATOM 1519 C CA . ASN A 1 186 ? 1.359 -27.066 48.315 1.00 36.72 186 ASN A CA 1
ATOM 1520 C C . ASN A 1 186 ? 1.474 -28.605 48.225 1.00 36.72 186 ASN A C 1
ATOM 1522 O O . ASN A 1 186 ? 2.529 -29.115 47.875 1.00 36.72 186 ASN A O 1
ATOM 1526 N N . THR A 1 187 ? 0.369 -29.336 48.452 1.00 33.62 187 THR A N 1
ATOM 1527 C CA . THR A 1 187 ? -0.331 -30.229 47.483 1.00 33.62 187 THR A CA 1
ATOM 1528 C C . THR A 1 187 ? -1.160 -31.351 48.155 1.00 33.62 187 THR A C 1
ATOM 1530 O O . THR A 1 187 ? -0.666 -32.026 49.044 1.00 33.62 187 THR A O 1
ATOM 1533 N N . ALA A 1 188 ? -2.418 -31.491 47.680 1.00 33.19 188 ALA A N 1
ATOM 1534 C CA . ALA A 1 188 ? -3.318 -32.668 47.534 1.00 33.19 188 ALA A CA 1
ATOM 1535 C C . ALA A 1 188 ? -3.434 -33.735 48.661 1.00 33.19 188 ALA A C 1
ATOM 1537 O O . ALA A 1 188 ? -2.440 -34.196 49.186 1.00 33.19 188 ALA A O 1
ATOM 1538 N N . GLY A 1 189 ? -4.586 -34.302 49.045 1.00 29.62 189 GLY A N 1
ATOM 1539 C CA . GLY A 1 189 ? -5.982 -34.257 48.598 1.00 29.62 189 GLY A CA 1
ATOM 1540 C C . GLY A 1 189 ? -6.791 -35.405 49.263 1.00 29.62 189 GLY A C 1
ATOM 1541 O O . GLY A 1 189 ? -6.217 -36.429 49.610 1.00 29.62 189 GLY A O 1
ATOM 1542 N N . LEU A 1 190 ? -8.114 -35.200 49.394 1.00 30.25 190 LEU A N 1
ATOM 1543 C CA . LEU A 1 190 ? -9.227 -36.130 49.721 1.00 30.25 190 LEU A CA 1
ATOM 1544 C C . LEU A 1 190 ? -9.344 -36.814 51.110 1.00 30.25 190 LEU A C 1
ATOM 1546 O O . LEU A 1 190 ? -8.670 -37.790 51.413 1.00 30.25 190 LEU A O 1
ATOM 1550 N N . SER A 1 191 ? -10.379 -36.418 51.871 1.00 29.86 191 SER A N 1
ATOM 1551 C CA . SER A 1 191 ? -11.477 -37.309 52.318 1.00 29.86 191 SER A CA 1
ATOM 1552 C C . SER A 1 191 ? -12.689 -36.499 52.834 1.00 29.86 191 SER A C 1
ATOM 1554 O O . SER A 1 191 ? -12.586 -35.310 53.127 1.00 29.86 191 SER A O 1
ATOM 1556 N N . GLU A 1 192 ? -13.857 -37.140 52.818 1.00 30.70 192 GLU A N 1
ATOM 1557 C CA . GLU A 1 192 ? -15.226 -36.606 52.776 1.00 30.70 192 GLU A CA 1
ATOM 1558 C C . GLU A 1 192 ? -15.889 -36.104 54.082 1.00 30.70 192 GLU A C 1
ATOM 1560 O O . GLU A 1 192 ? -15.569 -36.517 55.193 1.00 30.70 192 GLU A O 1
ATOM 1565 N N . SER A 1 193 ? -16.985 -35.355 53.850 1.00 26.36 193 SER A N 1
ATOM 1566 C CA . SER A 1 193 ? -18.166 -35.068 54.701 1.00 26.36 193 SER A CA 1
ATOM 1567 C C . SER A 1 193 ? -18.028 -33.941 55.749 1.00 26.36 193 SER A C 1
ATOM 1569 O O . SER A 1 193 ? -17.027 -33.835 56.438 1.00 26.36 193 SER A O 1
ATOM 1571 N N . ALA A 1 194 ? -18.977 -33.013 55.928 1.00 30.97 194 ALA A N 1
ATOM 1572 C CA . ALA A 1 194 ? -20.413 -33.059 55.668 1.00 30.97 194 ALA A CA 1
ATOM 1573 C C . ALA A 1 194 ? -20.982 -31.703 55.194 1.00 30.97 194 ALA A C 1
ATOM 1575 O O . ALA A 1 194 ? -20.544 -30.628 55.603 1.00 30.97 194 ALA A O 1
ATOM 1576 N N . LYS A 1 195 ? -21.989 -31.807 54.322 1.00 34.56 195 LYS A N 1
ATOM 1577 C CA . LYS A 1 195 ? -22.847 -30.741 53.794 1.00 34.56 195 LYS A CA 1
ATOM 1578 C C . LYS A 1 195 ? -23.867 -30.284 54.845 1.00 34.56 195 LYS A C 1
ATOM 1580 O O . LYS A 1 195 ? -24.463 -31.125 55.509 1.00 34.56 195 LYS A O 1
ATOM 1585 N N . SER A 1 196 ? -24.186 -28.992 54.854 1.00 27.81 196 SER A N 1
ATOM 1586 C CA . SER A 1 196 ? -25.552 -28.520 55.121 1.00 27.81 196 SER A CA 1
ATOM 1587 C C . SER A 1 196 ? -25.810 -27.235 54.332 1.00 27.81 196 SER A C 1
ATOM 1589 O O . SER A 1 196 ? -25.491 -26.130 54.768 1.00 27.81 196 SER A O 1
ATOM 1591 N N . THR A 1 197 ? -26.366 -27.401 53.140 1.00 34.75 197 THR A N 1
ATOM 1592 C CA . THR A 1 197 ? -27.033 -26.344 52.384 1.00 34.75 197 THR A CA 1
ATOM 1593 C C . THR A 1 197 ? -28.364 -26.894 51.902 1.00 34.75 197 THR A C 1
ATOM 1595 O O . THR A 1 197 ? -28.397 -28.002 51.369 1.00 34.75 197 THR A O 1
ATOM 1598 N N . ASN A 1 198 ? -29.382 -26.039 52.004 1.00 36.38 198 ASN A N 1
ATOM 1599 C CA . ASN A 1 198 ? -30.610 -26.010 51.209 1.00 36.38 198 ASN A CA 1
ATOM 1600 C C . ASN A 1 198 ? -31.804 -26.813 51.741 1.00 36.38 198 ASN A C 1
ATOM 1602 O O . ASN A 1 198 ? -32.175 -27.850 51.204 1.00 36.38 198 ASN A O 1
ATOM 1606 N N . ASP A 1 199 ? -32.515 -26.205 52.692 1.00 39.91 199 ASP A N 1
ATOM 1607 C CA . ASP A 1 199 ? -33.869 -26.602 53.107 1.00 39.91 199 ASP A CA 1
ATOM 1608 C C . ASP A 1 199 ? -34.967 -26.252 52.074 1.00 39.91 199 ASP A C 1
ATOM 1610 O O . ASP A 1 199 ? -36.146 -26.496 52.314 1.00 39.91 199 ASP A O 1
ATOM 1614 N N . ASN A 1 200 ? -34.616 -25.725 50.893 1.00 51.69 200 ASN A N 1
ATOM 1615 C CA . ASN A 1 200 ? -35.602 -25.263 49.905 1.00 51.69 200 ASN A CA 1
ATOM 1616 C C . ASN A 1 200 ? -35.822 -26.208 48.708 1.00 51.69 200 ASN A C 1
ATOM 1618 O O . ASN A 1 200 ? -36.749 -25.978 47.942 1.00 51.69 200 ASN A O 1
ATOM 1622 N N . GLU A 1 201 ? -35.054 -27.294 48.550 1.00 47.34 201 GLU A N 1
ATOM 1623 C CA . GLU A 1 201 ? -35.260 -28.253 47.439 1.00 47.34 201 GLU A CA 1
ATOM 1624 C C . GLU A 1 201 ? -36.182 -29.439 47.796 1.00 47.34 201 GLU A C 1
ATOM 1626 O O . GLU A 1 201 ? -36.678 -30.135 46.911 1.00 47.34 201 GLU A O 1
ATOM 1631 N N . ILE A 1 202 ? -36.501 -29.656 49.078 1.00 51.28 202 ILE A N 1
ATOM 1632 C CA . ILE A 1 202 ? -37.346 -30.787 49.521 1.00 51.28 202 ILE A CA 1
ATOM 1633 C C . ILE A 1 202 ? -38.856 -30.472 49.388 1.00 51.28 202 ILE A C 1
ATOM 1635 O O . ILE A 1 202 ? -39.688 -31.376 49.244 1.00 51.28 202 ILE A O 1
ATOM 1639 N N . ALA A 1 203 ? -39.234 -29.190 49.345 1.00 51.31 203 ALA A N 1
ATOM 1640 C CA . ALA A 1 203 ? -40.632 -28.767 49.219 1.00 51.31 203 ALA A CA 1
ATOM 1641 C C . ALA A 1 203 ? -41.202 -28.904 47.788 1.00 51.31 203 ALA A C 1
ATOM 1643 O O . ALA A 1 203 ? -42.406 -29.120 47.625 1.00 51.31 203 ALA A O 1
ATOM 1644 N N . ASP A 1 204 ? -40.362 -28.842 46.750 1.00 49.12 204 ASP A N 1
ATOM 1645 C CA . ASP A 1 204 ? -40.821 -28.926 45.353 1.00 49.12 204 ASP A CA 1
ATOM 1646 C C . ASP A 1 204 ? -40.970 -30.370 44.849 1.00 49.12 204 ASP A C 1
ATOM 1648 O O . ASP A 1 204 ? -41.837 -30.667 44.020 1.00 49.12 204 ASP A O 1
ATOM 1652 N N . ILE A 1 205 ? -40.219 -31.314 45.424 1.00 56.28 205 ILE A N 1
ATOM 1653 C CA . ILE A 1 205 ? -40.321 -32.741 45.080 1.00 56.28 205 ILE A CA 1
ATOM 1654 C C . ILE A 1 205 ? -41.607 -33.355 45.665 1.00 56.28 205 ILE A C 1
ATOM 1656 O O . ILE A 1 205 ? -42.289 -34.141 45.001 1.00 56.28 205 ILE A O 1
ATOM 1660 N N . THR A 1 206 ? -42.016 -32.939 46.869 1.00 59.28 206 THR A N 1
ATOM 1661 C CA . THR A 1 206 ? -43.239 -33.440 47.527 1.00 59.28 206 THR A CA 1
ATOM 1662 C C . THR A 1 206 ? -44.534 -32.924 46.882 1.00 59.28 206 THR A C 1
ATOM 1664 O O . THR A 1 206 ? -45.541 -33.636 46.883 1.00 59.28 206 THR A O 1
ATOM 1667 N N . LYS A 1 207 ? -44.519 -31.748 46.233 1.00 55.84 207 LYS A N 1
ATOM 1668 C CA . LYS A 1 207 ? -45.645 -31.255 45.412 1.00 55.84 207 LYS A CA 1
ATOM 1669 C C . LYS A 1 207 ? -45.784 -31.979 44.071 1.00 55.84 207 LYS A C 1
ATOM 1671 O O . LYS A 1 207 ? -46.909 -32.173 43.612 1.00 55.84 207 LYS A O 1
ATOM 1676 N N . SER A 1 208 ? -44.680 -32.416 43.461 1.00 53.84 208 SER A N 1
ATOM 1677 C CA . SER A 1 208 ? -44.715 -33.160 42.190 1.00 53.84 208 SER A CA 1
ATOM 1678 C C . SER A 1 208 ? -45.249 -34.591 42.333 1.00 53.84 208 SER A C 1
ATOM 1680 O O . SER A 1 208 ? -45.895 -35.094 41.415 1.00 53.84 208 SER A O 1
ATOM 1682 N N . LEU A 1 209 ? -45.051 -35.240 43.485 1.00 59.50 209 LEU A N 1
ATOM 1683 C CA . LEU A 1 209 ? -45.518 -36.615 43.716 1.00 59.50 209 LEU A CA 1
ATOM 1684 C C . LEU A 1 209 ? -47.008 -36.717 44.086 1.00 59.50 209 LEU A C 1
ATOM 1686 O O . LEU A 1 209 ? -47.600 -37.775 43.911 1.00 59.50 209 LEU A O 1
ATOM 1690 N N . LYS A 1 210 ? -47.649 -35.622 44.517 1.00 58.66 210 LYS A N 1
ATOM 1691 C CA . LYS A 1 210 ? -49.085 -35.600 44.864 1.00 58.66 210 LYS A CA 1
ATOM 1692 C C . LYS A 1 210 ? -50.014 -35.285 43.682 1.00 58.66 210 LYS A C 1
ATOM 1694 O O . LYS A 1 210 ? -51.224 -35.305 43.844 1.00 58.66 210 LYS A O 1
ATOM 1699 N N . LYS A 1 211 ? -49.457 -34.979 42.501 1.00 55.03 211 LYS A N 1
ATOM 1700 C CA . LYS A 1 211 ? -50.207 -34.608 41.282 1.00 55.03 211 LYS A CA 1
ATOM 1701 C C . LYS A 1 211 ? -50.256 -35.717 40.219 1.00 55.03 211 LYS A C 1
ATOM 1703 O O . LYS A 1 211 ? -50.798 -35.496 39.142 1.00 55.03 211 LYS A O 1
ATOM 1708 N N . LYS A 1 212 ? -49.652 -36.877 40.501 1.00 53.22 212 LYS A N 1
ATOM 1709 C CA . LYS A 1 212 ? -49.629 -38.071 39.633 1.00 53.22 212 LYS A CA 1
ATOM 1710 C C . LYS A 1 212 ? -50.335 -39.293 40.253 1.00 53.22 212 LYS A C 1
ATOM 1712 O O . LYS A 1 212 ? -50.172 -40.392 39.734 1.00 53.22 212 LYS A O 1
ATOM 1717 N N . ALA A 1 213 ? -51.096 -39.093 41.329 1.00 49.25 213 ALA A N 1
ATOM 1718 C CA . ALA A 1 213 ? -52.033 -40.062 41.897 1.00 49.25 213 ALA A CA 1
ATOM 1719 C C . ALA A 1 213 ? -53.454 -39.507 41.775 1.00 49.25 213 ALA A C 1
ATOM 1721 O O . ALA A 1 213 ? -53.587 -38.266 41.911 1.00 49.25 213 ALA A O 1
#

pLDDT: mean 77.22, std 23.72, range [26.36, 97.25]

Organism: Aegilops tauschii subsp. strangulata (NCBI:txid200361)